Protein AF-A0A4Z0EJ56-F1 (afdb_monomer_lite)

pLDDT: mean 82.91, std 10.96, range [47.56, 95.56]

Secondary structure (DSSP, 8-state):
-HHHHHHHHHHHHHHHHHHHHHHHHHH-TTTTTSHHHHHHHHHHHHHHHHHHHHHHHHH-S-S-HHHHGGGGGGGGHHHHHHHHHHHHHTS-------EE--TTSPPPP--GGGGGGPEEEEEEEESSTT-GGGEEEEEEEE-TTSBHHHHHHHHHHHHHHH-TTSPPP-SPBTTB--EEEEEEE--SSS-PEEE--TTSBTTTTT--TT-EEEEEEE---

Sequence (221 aa):
MPWLYWLAQLLLLLGGGVFLWHLRQVLGEAEQLSPFAYALTGLILSLGCFLFSVVFDYCSELNYGLWAATCLLPFYVPLLFAQAYARLLAIPDEVRQEWYYSPQRPSLSLDHSNAFRLLIVGVELERQPGAPHSRLKAKARIAPDMLFGDWFQSFLNDYNHNFPEAPIYTGPLNGQPCAWRFYVARRGWLRRRRPIDTALTVARNQLSERSTIVATRQPFS

Radius of gyration: 28.56 Å; chains: 1; bounding box: 59×38×81 Å

Foldseek 3Di:
DVVVLVVLLVVLLVVLVVVLVVLCVPVNPVPCLPVVVVVVVVVVLVVQLVVQLVVCVVVDVDNPSNVSSCSNVSSCVVSVVVVVVVVVVPPPPPPQPFAFQDPPQDQDDPPPVQPPAWAWEWEWEALDAPDPVRIDIDIDTFGQQDQQSNVVNNVLVVQCVVCVVRHRDRDADPPHTKTKWKWWQDPDPPRDTHTADRRDGNVVSVDHNYTYMYIHTDDDD

Structure (mmCIF, N/CA/C/O backbone):
data_AF-A0A4Z0EJ56-F1
#
_entry.id   AF-A0A4Z0EJ56-F1
#
loop_
_atom_site.group_PDB
_atom_site.id
_atom_site.type_symbol
_atom_site.label_atom_id
_atom_site.label_alt_id
_atom_site.label_comp_id
_atom_site.label_asym_id
_atom_site.label_entity_id
_atom_site.label_seq_id
_atom_site.pdbx_PDB_ins_code
_atom_site.Cartn_x
_atom_site.Cartn_y
_atom_site.Cartn_z
_atom_site.occupancy
_atom_site.B_iso_or_equiv
_atom_site.auth_seq_id
_atom_site.auth_comp_id
_atom_site.auth_asym_id
_atom_site.auth_atom_id
_atom_site.pdbx_PDB_model_num
ATOM 1 N N . MET A 1 1 ? 6.381 5.224 -42.130 1.00 62.75 1 MET A N 1
ATOM 2 C CA . MET A 1 1 ? 5.192 4.374 -41.877 1.00 62.75 1 MET A CA 1
ATOM 3 C C . MET A 1 1 ? 5.119 4.041 -40.389 1.00 62.75 1 MET A C 1
ATOM 5 O O . MET A 1 1 ? 6.107 3.530 -39.874 1.00 62.75 1 MET A O 1
ATOM 9 N N . PRO A 1 2 ? 4.004 4.323 -39.692 1.00 76.25 2 PRO A N 1
ATOM 10 C CA . PRO A 1 2 ? 3.902 4.202 -38.228 1.00 76.25 2 PRO A CA 1
ATOM 11 C C . PRO A 1 2 ? 4.094 2.768 -37.697 1.00 76.25 2 PRO A C 1
ATOM 13 O O . PRO A 1 2 ? 4.507 2.588 -36.558 1.00 76.25 2 PRO A O 1
ATOM 16 N N . TRP A 1 3 ? 3.874 1.743 -38.525 1.00 86.38 3 TRP A N 1
ATOM 17 C CA . TRP A 1 3 ? 4.072 0.331 -38.167 1.00 86.38 3 TRP A CA 1
ATOM 18 C C . TRP A 1 3 ? 5.507 -0.024 -37.764 1.00 86.38 3 TRP A C 1
ATOM 20 O O . TRP A 1 3 ? 5.705 -0.830 -36.860 1.00 86.38 3 TRP A O 1
ATOM 30 N N . LEU A 1 4 ? 6.506 0.602 -38.395 1.00 86.06 4 LEU A N 1
ATOM 31 C CA . LEU A 1 4 ? 7.917 0.331 -38.103 1.00 86.06 4 LEU A CA 1
ATOM 32 C C . LEU A 1 4 ? 8.294 0.784 -36.686 1.00 86.06 4 LEU A C 1
ATOM 34 O O . LEU A 1 4 ? 9.075 0.129 -36.006 1.00 86.06 4 LEU A O 1
ATOM 38 N N . TYR A 1 5 ? 7.691 1.886 -36.234 1.00 87.50 5 TYR A N 1
ATOM 39 C CA . TYR A 1 5 ? 7.887 2.426 -34.893 1.00 87.50 5 TYR A CA 1
ATOM 40 C C . TYR A 1 5 ? 7.302 1.490 -33.827 1.00 87.50 5 TYR A C 1
ATOM 42 O O . TYR A 1 5 ? 7.988 1.154 -32.865 1.00 87.50 5 TYR A O 1
ATOM 50 N N . TRP A 1 6 ? 6.076 0.995 -34.031 1.00 90.06 6 TRP A N 1
ATOM 51 C CA . TRP A 1 6 ? 5.455 0.014 -33.131 1.00 90.06 6 TRP A CA 1
ATOM 52 C C . TRP A 1 6 ? 6.224 -1.310 -33.081 1.00 90.06 6 TRP A C 1
ATOM 54 O O . TRP A 1 6 ? 6.407 -1.882 -32.008 1.00 90.06 6 TRP A O 1
ATOM 64 N N . LEU A 1 7 ? 6.721 -1.781 -34.228 1.00 92.81 7 LEU A N 1
ATOM 65 C CA . LEU A 1 7 ? 7.556 -2.977 -34.291 1.00 92.81 7 LEU A CA 1
ATOM 66 C C . LEU A 1 7 ? 8.882 -2.778 -33.540 1.00 92.81 7 LEU A C 1
ATOM 68 O O . LEU A 1 7 ? 9.267 -3.639 -32.752 1.00 92.81 7 LEU A O 1
ATOM 72 N N . ALA A 1 8 ? 9.543 -1.629 -33.719 1.00 90.69 8 ALA A N 1
ATOM 73 C CA . ALA A 1 8 ? 10.754 -1.285 -32.977 1.00 90.69 8 ALA A CA 1
ATOM 74 C C . ALA A 1 8 ? 10.499 -1.258 -31.463 1.00 90.69 8 ALA A C 1
ATOM 76 O O . ALA A 1 8 ? 11.260 -1.856 -30.708 1.00 90.69 8 ALA A O 1
ATOM 77 N N . GLN A 1 9 ? 9.396 -0.648 -31.019 1.00 93.75 9 GLN A N 1
ATOM 78 C CA . GLN A 1 9 ? 8.999 -0.634 -29.610 1.00 93.75 9 GLN A CA 1
ATOM 79 C C . GLN A 1 9 ? 8.810 -2.042 -29.030 1.00 93.75 9 GLN A C 1
ATOM 81 O O . GLN A 1 9 ? 9.270 -2.313 -27.922 1.00 93.75 9 GLN A O 1
ATOM 86 N N . LEU A 1 10 ? 8.167 -2.950 -29.772 1.00 94.56 10 LEU A N 1
ATOM 87 C CA . LEU A 1 10 ? 7.964 -4.332 -29.333 1.00 94.56 10 LEU A CA 1
ATOM 88 C C . LEU A 1 10 ? 9.293 -5.093 -29.238 1.00 94.56 10 LEU A C 1
ATOM 90 O O . LEU A 1 10 ? 9.548 -5.766 -28.239 1.00 94.56 10 LEU A O 1
ATOM 94 N N . LEU A 1 11 ? 10.169 -4.950 -30.236 1.00 94.81 11 LEU A N 1
ATOM 95 C CA . LEU A 1 11 ? 11.503 -5.559 -30.214 1.00 94.81 11 LEU A CA 1
ATOM 96 C C . LEU A 1 11 ? 12.352 -5.031 -29.054 1.00 94.81 11 LEU A C 1
ATOM 98 O O . LEU A 1 11 ? 13.030 -5.807 -28.385 1.00 94.81 11 LEU A O 1
ATOM 102 N N . LEU A 1 12 ? 12.286 -3.729 -28.778 1.00 94.81 12 LEU A N 1
ATOM 103 C CA . LEU A 1 12 ? 13.017 -3.094 -27.683 1.00 94.81 12 LEU A CA 1
ATOM 104 C C . LEU A 1 12 ? 12.465 -3.490 -26.311 1.00 94.81 12 LEU A C 1
ATOM 106 O O . LEU A 1 12 ? 13.248 -3.657 -25.381 1.00 94.81 12 LEU A O 1
ATOM 110 N N . LEU A 1 13 ? 11.157 -3.728 -26.187 1.00 95.44 13 LEU A N 1
ATOM 111 C CA . LEU A 1 13 ? 10.561 -4.305 -24.979 1.00 95.44 13 LEU A CA 1
ATOM 112 C C . LEU A 1 13 ? 11.112 -5.713 -24.700 1.00 95.44 13 LEU A C 1
ATOM 114 O O . LEU A 1 13 ? 11.526 -6.002 -23.577 1.00 95.44 13 LEU A O 1
ATOM 118 N N . LEU A 1 14 ? 11.160 -6.576 -25.723 1.00 95.56 14 LEU A N 1
ATOM 119 C CA . LEU A 1 14 ? 11.763 -7.910 -25.610 1.00 95.56 14 LEU A CA 1
ATOM 120 C C . LEU A 1 14 ? 13.260 -7.815 -25.285 1.00 95.56 14 LEU A C 1
ATOM 122 O O . LEU A 1 14 ? 13.744 -8.516 -24.396 1.00 95.56 14 LEU A O 1
ATOM 126 N N . GLY A 1 15 ? 13.972 -6.900 -25.946 1.00 94.62 15 GLY A N 1
ATOM 127 C CA . GLY A 1 15 ? 15.377 -6.603 -25.678 1.00 94.62 15 GLY A CA 1
ATOM 128 C C . GLY A 1 15 ? 15.623 -6.160 -24.235 1.00 94.62 15 GLY A C 1
ATOM 129 O O . GLY A 1 15 ? 16.575 -6.623 -23.616 1.00 94.62 15 GLY A O 1
ATOM 130 N N . GLY A 1 16 ? 14.732 -5.347 -23.661 1.00 94.19 16 GLY A N 1
ATOM 131 C CA . GLY A 1 16 ? 14.778 -4.958 -22.250 1.00 94.19 16 GLY A CA 1
ATOM 132 C C . GLY A 1 16 ? 14.614 -6.149 -21.302 1.00 94.19 16 GLY A C 1
ATOM 133 O O . GLY A 1 16 ? 15.273 -6.216 -20.265 1.00 94.19 16 GLY A O 1
ATOM 134 N N . GLY A 1 17 ? 13.783 -7.130 -21.672 1.00 93.75 17 GLY A N 1
ATOM 135 C CA . GLY A 1 17 ? 13.624 -8.378 -20.921 1.00 93.75 17 GLY A CA 1
ATOM 136 C C . GLY A 1 17 ? 14.889 -9.239 -20.946 1.00 93.75 17 GLY A C 1
ATOM 137 O O . GLY A 1 17 ? 15.330 -9.722 -19.905 1.00 93.75 17 GLY A O 1
ATOM 138 N N . VAL A 1 18 ? 15.516 -9.373 -22.119 1.00 94.81 18 VAL A N 1
ATOM 139 C CA . VAL A 1 18 ? 16.803 -10.075 -22.276 1.00 94.81 18 VAL A CA 1
ATOM 140 C C . VAL A 1 18 ? 17.923 -9.352 -21.523 1.00 94.81 18 VAL A C 1
ATOM 142 O O . VAL A 1 18 ? 18.731 -9.993 -20.854 1.00 94.81 18 VAL A O 1
ATOM 145 N N . PHE A 1 19 ? 17.950 -8.019 -21.574 1.00 93.31 19 PHE A N 1
ATOM 146 C CA . PHE A 1 19 ? 18.901 -7.206 -20.820 1.00 93.31 19 PHE A CA 1
ATOM 147 C C . PHE A 1 19 ? 18.754 -7.419 -19.312 1.00 93.31 19 PHE A C 1
ATOM 149 O O . PHE A 1 19 ? 19.753 -7.666 -18.644 1.00 93.31 19 PHE A O 1
ATOM 156 N N . LEU A 1 20 ? 17.527 -7.402 -18.779 1.00 92.19 20 LEU A N 1
ATOM 157 C CA . LEU A 1 20 ? 17.268 -7.698 -17.367 1.00 92.19 20 LEU A CA 1
ATOM 158 C C . LEU A 1 20 ? 17.745 -9.107 -16.988 1.00 92.19 20 LEU A C 1
ATOM 160 O O . LEU A 1 20 ? 18.356 -9.291 -15.939 1.00 92.19 20 LEU A O 1
ATOM 164 N N . TRP A 1 21 ? 17.505 -10.099 -17.848 1.00 92.31 21 TRP A N 1
ATOM 165 C CA . TRP A 1 21 ? 17.987 -11.463 -17.634 1.00 92.31 21 TRP A CA 1
ATOM 166 C C . TRP A 1 21 ? 19.521 -11.542 -17.596 1.00 92.31 21 TRP A C 1
ATOM 168 O O . TRP A 1 21 ? 20.077 -12.200 -16.719 1.00 92.31 21 TRP A O 1
ATOM 178 N N . HIS A 1 22 ? 20.220 -10.820 -18.474 1.00 91.56 22 HIS A N 1
ATOM 179 C CA . HIS A 1 22 ? 21.680 -10.713 -18.416 1.00 91.56 22 HIS A CA 1
ATOM 180 C C . HIS A 1 22 ? 22.166 -9.969 -17.171 1.00 91.56 22 HIS A C 1
ATOM 182 O O . HIS A 1 22 ? 23.115 -10.407 -16.524 1.00 91.56 22 HIS A O 1
ATOM 188 N N . LEU A 1 23 ? 21.505 -8.871 -16.806 1.00 90.25 23 LEU A N 1
ATOM 189 C CA . LEU A 1 23 ? 21.818 -8.093 -15.611 1.00 90.25 23 LEU A CA 1
ATOM 190 C C . LEU A 1 23 ? 21.723 -8.969 -14.356 1.00 90.25 23 LEU A C 1
ATOM 192 O O . LEU A 1 23 ? 22.628 -8.953 -13.523 1.00 90.25 23 LEU A O 1
ATOM 196 N N . ARG A 1 24 ? 20.682 -9.808 -14.281 1.00 87.38 24 ARG A N 1
ATOM 197 C CA . ARG A 1 24 ? 20.491 -10.821 -13.237 1.00 87.38 24 ARG A CA 1
ATOM 198 C C . ARG A 1 24 ? 21.645 -11.815 -13.165 1.00 87.38 24 ARG A C 1
ATOM 200 O O . ARG A 1 24 ? 22.057 -12.180 -12.071 1.00 87.38 24 ARG A O 1
ATOM 207 N N . GLN A 1 25 ? 22.154 -12.272 -14.307 1.00 89.75 25 GLN A N 1
ATOM 208 C CA . GLN A 1 25 ? 23.267 -13.225 -14.347 1.00 89.75 25 GLN A CA 1
ATOM 209 C C . GLN A 1 25 ? 24.601 -12.604 -13.929 1.00 89.75 25 GLN A C 1
ATOM 211 O O . GLN A 1 25 ? 25.399 -13.276 -13.285 1.00 89.75 25 GLN A O 1
ATOM 216 N N . VAL A 1 26 ? 24.845 -11.343 -14.296 1.00 90.06 26 VAL A N 1
ATOM 217 C CA . VAL A 1 26 ? 26.129 -10.668 -14.052 1.00 90.06 26 VAL A CA 1
ATOM 218 C C . VAL A 1 26 ? 26.207 -10.074 -12.645 1.00 90.06 26 VAL A C 1
ATOM 220 O O . VAL A 1 26 ? 27.209 -10.266 -11.964 1.00 90.06 26 VAL A O 1
ATOM 223 N N . LEU A 1 27 ? 25.171 -9.351 -12.205 1.00 86.62 27 LEU A N 1
ATOM 224 C CA . LEU A 1 27 ? 25.146 -8.695 -10.891 1.00 86.62 27 LEU A CA 1
ATOM 225 C C . LEU A 1 27 ? 24.540 -9.570 -9.787 1.00 86.62 27 LEU A C 1
ATOM 227 O O . LEU A 1 27 ? 24.794 -9.336 -8.608 1.00 86.62 27 LEU A O 1
ATOM 231 N N . GLY A 1 28 ? 23.748 -10.579 -10.146 1.00 84.44 28 GLY A N 1
ATOM 232 C CA . GLY A 1 28 ? 22.987 -11.372 -9.187 1.00 84.44 28 GLY A CA 1
ATOM 233 C C . GLY A 1 28 ? 21.673 -10.709 -8.759 1.00 84.44 28 GLY A C 1
ATOM 234 O O . GLY A 1 28 ? 21.433 -9.516 -8.947 1.00 84.44 28 GLY A O 1
ATOM 235 N N . GLU A 1 29 ? 20.801 -11.514 -8.147 1.00 78.81 29 GLU A N 1
ATOM 236 C CA . GLU A 1 29 ? 19.425 -11.133 -7.782 1.00 78.81 29 GLU A CA 1
ATOM 237 C C . GLU A 1 29 ? 19.335 -9.911 -6.853 1.00 78.81 29 GLU A C 1
ATOM 239 O O . GLU A 1 29 ? 18.375 -9.146 -6.940 1.00 78.81 29 GLU A O 1
ATOM 244 N N . ALA A 1 30 ? 20.319 -9.740 -5.964 1.00 75.38 30 ALA A N 1
ATOM 245 C CA . ALA A 1 30 ? 20.329 -8.686 -4.950 1.00 75.38 30 ALA A CA 1
ATOM 246 C C . ALA A 1 30 ? 20.723 -7.312 -5.518 1.00 75.38 30 ALA A C 1
ATOM 248 O O . ALA A 1 30 ? 20.183 -6.292 -5.096 1.00 75.38 30 ALA A O 1
ATOM 249 N N . GLU A 1 31 ? 21.634 -7.283 -6.491 1.00 82.25 31 GLU A N 1
ATOM 250 C CA . GLU A 1 31 ? 22.189 -6.046 -7.056 1.00 82.25 31 GLU A CA 1
ATOM 251 C C . GLU A 1 31 ? 21.486 -5.601 -8.347 1.00 82.25 31 GLU A C 1
ATOM 253 O O . GLU A 1 31 ? 21.557 -4.434 -8.719 1.00 82.25 31 GLU A O 1
ATOM 258 N N . GLN A 1 32 ? 20.731 -6.475 -9.023 1.00 80.00 32 GLN A N 1
ATOM 259 C CA . GLN A 1 32 ? 20.043 -6.124 -10.279 1.00 80.00 32 GLN A CA 1
ATOM 260 C C . GLN A 1 32 ? 18.993 -4.999 -10.136 1.00 80.00 32 GLN A C 1
ATOM 262 O O . GLN A 1 32 ? 18.624 -4.365 -11.121 1.00 80.00 32 GLN A O 1
ATOM 267 N N . LEU A 1 33 ? 18.490 -4.768 -8.918 1.00 82.62 33 LEU A N 1
ATOM 268 C CA . LEU A 1 33 ? 17.515 -3.721 -8.583 1.00 82.62 33 LEU A CA 1
ATOM 269 C C . LEU A 1 33 ? 18.146 -2.578 -7.768 1.00 82.62 33 LEU A C 1
ATOM 271 O O . LEU A 1 33 ? 17.432 -1.771 -7.164 1.00 82.62 33 LEU A O 1
ATOM 275 N N . SER A 1 34 ? 19.479 -2.513 -7.702 1.00 86.94 34 SER A N 1
ATOM 276 C CA . SER A 1 34 ? 20.186 -1.472 -6.962 1.00 86.94 34 SER A CA 1
ATOM 277 C C . SER A 1 34 ? 20.211 -0.146 -7.740 1.00 86.94 34 SER A C 1
ATOM 279 O O . SER A 1 34 ? 20.033 -0.120 -8.962 1.00 86.94 34 SER A O 1
ATOM 281 N N . PRO A 1 35 ? 20.445 1.000 -7.070 1.00 87.62 35 PRO A N 1
ATOM 282 C CA . PRO A 1 35 ? 20.580 2.296 -7.742 1.00 87.62 35 PRO A CA 1
ATOM 283 C C . PRO A 1 35 ? 21.635 2.299 -8.859 1.00 87.62 35 PRO A C 1
ATOM 285 O O . PRO A 1 35 ? 21.498 3.035 -9.837 1.00 87.62 35 PRO A O 1
ATOM 288 N N . PHE A 1 36 ? 22.661 1.451 -8.740 1.00 88.31 36 PHE A N 1
ATOM 289 C CA . PHE A 1 36 ? 23.697 1.287 -9.752 1.00 88.31 36 PHE A CA 1
ATOM 290 C C . PHE A 1 36 ? 23.143 0.702 -11.059 1.00 88.31 36 PHE A C 1
ATOM 292 O O . PHE A 1 36 ? 23.397 1.256 -12.129 1.00 88.31 36 PHE A O 1
ATOM 299 N N . ALA A 1 37 ? 22.324 -0.352 -10.983 1.00 88.19 37 ALA A N 1
ATOM 300 C CA . ALA A 1 37 ? 21.657 -0.941 -12.145 1.00 88.19 37 ALA A CA 1
ATOM 301 C C . ALA A 1 37 ? 20.802 0.087 -12.909 1.00 88.19 37 ALA A C 1
ATOM 303 O O . ALA A 1 37 ? 20.807 0.128 -14.143 1.00 88.19 37 ALA A O 1
ATOM 304 N N . TYR A 1 38 ? 20.119 0.976 -12.183 1.00 88.94 38 TYR A N 1
ATOM 305 C CA . TYR A 1 38 ? 19.356 2.072 -12.780 1.00 88.94 38 TYR A CA 1
ATOM 306 C C . TYR A 1 38 ? 20.230 3.108 -13.472 1.00 88.94 38 TYR A C 1
ATOM 308 O O . TYR A 1 38 ? 19.907 3.517 -14.588 1.00 88.94 38 TYR A O 1
ATOM 316 N N . ALA A 1 39 ? 21.327 3.520 -12.834 1.00 91.38 39 ALA A N 1
ATOM 317 C CA . ALA A 1 39 ? 22.272 4.464 -13.419 1.00 91.38 39 ALA A CA 1
ATOM 318 C C . ALA A 1 39 ? 22.895 3.900 -14.704 1.00 91.38 39 ALA A C 1
ATOM 320 O O . ALA A 1 39 ? 22.933 4.589 -15.723 1.00 91.38 39 ALA A O 1
ATOM 321 N N . LEU A 1 40 ? 23.297 2.625 -14.686 1.00 90.75 40 LEU A N 1
ATOM 322 C CA . LEU A 1 40 ? 23.839 1.929 -15.851 1.00 90.75 40 LEU A CA 1
ATOM 323 C C . LEU A 1 40 ? 22.816 1.857 -16.992 1.00 90.75 40 LEU A C 1
ATOM 325 O O . LEU A 1 40 ? 23.120 2.228 -18.123 1.00 90.75 40 LEU A O 1
ATOM 329 N N . THR A 1 41 ? 21.584 1.438 -16.693 1.00 90.44 41 THR A N 1
ATOM 330 C CA . THR A 1 41 ? 20.515 1.343 -17.700 1.00 90.44 41 THR A CA 1
ATOM 331 C C . THR A 1 41 ? 20.165 2.721 -18.274 1.00 90.44 41 THR A C 1
ATOM 333 O O . THR A 1 41 ? 19.983 2.862 -19.482 1.00 90.44 41 THR A O 1
ATOM 336 N N . GLY A 1 42 ? 20.120 3.757 -17.430 1.00 91.75 42 GLY A N 1
ATOM 337 C CA . GLY A 1 42 ? 19.893 5.141 -17.849 1.00 91.75 42 GLY A CA 1
ATOM 338 C C . GLY A 1 42 ? 21.005 5.684 -18.750 1.00 91.75 42 GLY A C 1
ATOM 339 O O . GLY A 1 42 ? 20.716 6.366 -19.734 1.00 91.75 42 GLY A O 1
ATOM 340 N N . LEU A 1 43 ? 22.263 5.334 -18.471 1.00 93.88 43 LEU A N 1
ATOM 341 C CA . LEU A 1 43 ? 23.407 5.688 -19.313 1.00 93.88 43 LEU A CA 1
ATOM 342 C C . LEU A 1 43 ? 23.334 4.996 -20.680 1.00 93.88 43 LEU A C 1
ATOM 344 O O . LEU A 1 43 ? 23.492 5.661 -21.702 1.00 93.88 43 LEU A O 1
ATOM 348 N N . ILE A 1 44 ? 23.025 3.695 -20.709 1.00 91.56 44 ILE A N 1
ATOM 349 C CA . ILE A 1 44 ? 22.854 2.926 -21.954 1.00 91.56 44 ILE A CA 1
ATOM 350 C C . ILE A 1 44 ? 21.725 3.521 -22.803 1.00 91.56 44 ILE A C 1
ATOM 352 O O . ILE A 1 44 ? 21.901 3.722 -24.002 1.00 91.56 44 ILE A O 1
ATOM 356 N N . LEU A 1 45 ? 20.587 3.857 -22.189 1.00 93.06 45 LEU A N 1
ATOM 357 C CA . LEU A 1 45 ? 19.463 4.490 -22.884 1.00 93.06 45 LEU A CA 1
ATOM 358 C C . LEU A 1 45 ? 19.797 5.888 -23.402 1.00 93.06 45 LEU A C 1
ATOM 360 O O . LEU A 1 45 ? 19.398 6.228 -24.512 1.00 93.06 45 LEU A O 1
ATOM 364 N N . SER A 1 46 ? 20.535 6.688 -22.634 1.00 92.81 46 SER A N 1
ATOM 365 C CA . SER A 1 46 ? 20.943 8.033 -23.059 1.00 92.81 46 SER A CA 1
ATOM 366 C C . SER A 1 46 ? 21.885 7.966 -24.260 1.00 92.81 46 SER A C 1
ATOM 368 O O . SER A 1 46 ? 21.683 8.672 -25.248 1.00 92.81 46 SER A O 1
ATOM 370 N N . LEU A 1 47 ? 22.866 7.058 -24.213 1.00 94.50 47 LEU A N 1
ATOM 371 C CA . LEU A 1 47 ? 23.774 6.803 -25.327 1.00 94.50 47 LEU A CA 1
ATOM 372 C C . LEU A 1 47 ? 23.018 6.258 -26.547 1.00 94.50 47 LEU A C 1
ATOM 374 O O . LEU A 1 47 ? 23.227 6.731 -27.661 1.00 94.50 47 LEU A O 1
ATOM 378 N N . GLY A 1 48 ? 22.105 5.310 -26.335 1.00 92.56 48 GLY A N 1
ATOM 379 C CA . GLY A 1 48 ? 21.257 4.748 -27.384 1.00 92.56 48 GLY A CA 1
ATOM 380 C C . GLY A 1 48 ? 20.369 5.801 -28.044 1.00 92.56 48 GLY A C 1
ATOM 381 O O . GLY A 1 48 ? 20.287 5.840 -29.265 1.00 92.56 48 GLY A O 1
ATOM 382 N N . CYS A 1 49 ? 19.766 6.697 -27.262 1.00 93.38 49 CYS A N 1
ATOM 383 C CA . CYS A 1 49 ? 18.954 7.808 -27.758 1.00 93.38 49 CYS A CA 1
ATOM 384 C C . CYS A 1 49 ? 19.777 8.768 -28.622 1.00 93.38 49 CYS A C 1
ATOM 386 O O . CYS A 1 49 ? 19.354 9.125 -29.723 1.00 93.38 49 CYS A O 1
ATOM 388 N N . PHE A 1 50 ? 20.976 9.134 -28.161 1.00 93.06 50 PHE A N 1
ATOM 389 C CA . PHE A 1 50 ? 21.891 9.985 -28.916 1.00 93.06 50 PHE A CA 1
ATOM 390 C C . PHE A 1 50 ? 22.303 9.338 -30.246 1.00 93.06 50 PHE A C 1
ATOM 392 O O . PHE A 1 50 ? 22.113 9.937 -31.304 1.00 93.06 50 PHE A O 1
ATOM 399 N N . LEU A 1 51 ? 22.799 8.096 -30.208 1.00 92.38 51 LEU A N 1
ATOM 400 C CA . LEU A 1 51 ? 23.234 7.372 -31.406 1.00 92.38 51 LEU A CA 1
ATOM 401 C C . LEU A 1 51 ? 22.081 7.139 -32.383 1.00 92.38 51 LEU A C 1
ATOM 403 O O . LEU A 1 51 ? 22.241 7.363 -33.580 1.00 92.38 51 LEU A O 1
ATOM 407 N N . PHE A 1 52 ? 20.912 6.737 -31.879 1.00 91.06 52 PHE A N 1
ATOM 408 C CA . PHE A 1 52 ? 19.721 6.549 -32.699 1.00 91.06 52 PHE A CA 1
ATOM 409 C C . PHE A 1 52 ? 19.318 7.851 -33.390 1.00 91.06 52 PHE A C 1
ATOM 411 O O . PHE A 1 52 ? 19.039 7.829 -34.582 1.00 91.06 52 PHE A O 1
ATOM 418 N N . SER A 1 53 ? 19.323 8.978 -32.671 1.00 90.44 53 SER A N 1
ATOM 419 C CA . SER A 1 53 ? 18.943 10.277 -33.237 1.00 90.44 53 SER A CA 1
ATOM 420 C C . SER A 1 53 ? 19.890 10.698 -34.361 1.00 90.44 53 SER A C 1
ATOM 422 O O . SER A 1 53 ? 19.424 11.054 -35.436 1.00 90.44 53 SER A O 1
ATOM 424 N N . VAL A 1 54 ? 21.208 10.566 -34.157 1.00 89.88 54 VAL A N 1
ATOM 425 C CA . VAL A 1 54 ? 22.220 10.894 -35.178 1.00 89.88 54 VAL A CA 1
ATOM 426 C C . VAL A 1 54 ? 22.076 10.009 -36.417 1.00 89.88 54 VAL A C 1
ATOM 428 O O . VAL A 1 54 ? 22.085 10.511 -37.537 1.00 89.88 54 VAL A O 1
ATOM 431 N N . VAL A 1 55 ? 21.925 8.694 -36.233 1.00 89.31 55 VAL A N 1
ATOM 432 C CA . VAL A 1 55 ? 21.746 7.755 -37.352 1.00 89.31 55 VAL A CA 1
ATOM 433 C C . VAL A 1 55 ? 20.428 8.020 -38.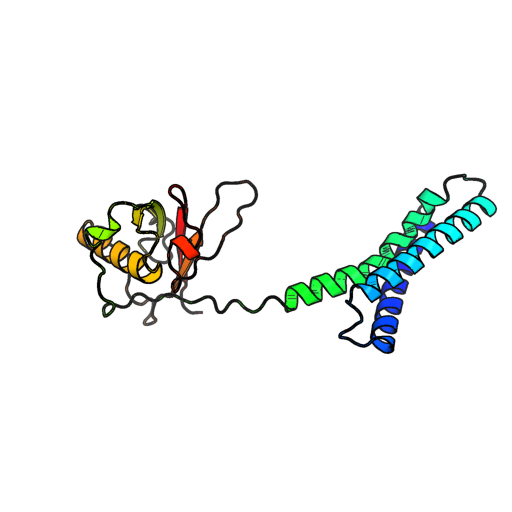077 1.00 89.31 55 VAL A C 1
ATOM 435 O O . VAL A 1 55 ? 20.388 7.987 -39.304 1.00 89.31 55 VAL A O 1
ATOM 438 N N . PHE A 1 56 ? 19.354 8.310 -37.342 1.00 87.69 56 PHE A N 1
ATOM 439 C CA . PHE A 1 56 ? 18.047 8.598 -37.922 1.00 87.69 56 PHE A CA 1
ATOM 440 C C . PHE A 1 56 ? 18.074 9.866 -38.772 1.00 87.69 56 PHE A C 1
ATOM 442 O O . PHE A 1 56 ? 17.618 9.812 -39.911 1.00 87.69 56 PHE A O 1
ATOM 449 N N . ASP A 1 57 ? 18.634 10.960 -38.250 1.00 88.25 57 ASP A N 1
ATOM 450 C CA . ASP A 1 57 ? 18.744 12.236 -38.966 1.00 88.25 57 ASP A CA 1
ATOM 451 C C . ASP A 1 57 ? 19.713 12.137 -40.161 1.00 88.25 57 ASP A C 1
ATOM 453 O O . ASP A 1 57 ? 19.540 12.832 -41.156 1.00 88.25 57 ASP A O 1
ATOM 457 N N . TYR A 1 58 ? 20.712 11.245 -40.111 1.00 88.19 58 TYR A N 1
ATOM 458 C CA . TYR A 1 58 ? 21.595 10.980 -41.254 1.00 88.19 58 TYR A CA 1
ATOM 459 C C . TYR A 1 58 ? 20.915 10.149 -42.354 1.00 88.19 58 TYR A C 1
ATOM 461 O O . TYR A 1 58 ? 21.125 10.390 -43.541 1.00 88.19 58 TYR A O 1
ATOM 469 N N . CYS A 1 59 ? 20.116 9.147 -41.976 1.00 84.81 59 CYS A N 1
ATOM 470 C CA . CYS A 1 59 ? 19.470 8.230 -42.919 1.00 84.81 59 CYS A CA 1
ATOM 471 C C . CYS A 1 59 ? 18.099 8.707 -43.415 1.00 84.81 59 CYS A C 1
ATOM 473 O O . CYS A 1 59 ? 17.584 8.154 -44.387 1.00 84.81 59 CYS A O 1
ATOM 475 N N . SER A 1 60 ? 17.487 9.680 -42.743 1.00 81.19 60 SER A N 1
ATOM 476 C CA . SER A 1 60 ? 16.130 10.142 -43.031 1.00 81.19 60 SER A CA 1
ATOM 477 C C . SER A 1 60 ? 16.143 11.622 -43.384 1.00 81.19 60 SER A C 1
ATOM 479 O O . SER A 1 60 ? 16.751 12.423 -42.692 1.00 81.19 60 SER A O 1
ATOM 481 N N . GLU A 1 61 ? 15.355 12.023 -44.379 1.00 79.88 61 GLU A N 1
ATOM 482 C CA . GLU A 1 61 ? 15.119 13.445 -44.707 1.00 79.88 61 GLU A CA 1
ATOM 483 C C . GLU A 1 61 ? 14.283 14.181 -43.635 1.00 79.88 61 GLU A C 1
ATOM 485 O O . GLU A 1 61 ? 13.937 15.356 -43.763 1.00 79.88 61 GLU A O 1
ATOM 490 N N . LEU A 1 62 ? 13.909 13.466 -42.574 1.00 76.62 62 LEU A N 1
ATOM 491 C CA . LEU A 1 62 ? 12.999 13.894 -41.532 1.00 76.62 62 LEU A CA 1
ATOM 492 C C . LEU A 1 62 ? 13.807 14.287 -40.292 1.00 76.62 62 LEU A C 1
ATOM 494 O O . LEU A 1 62 ? 14.256 13.423 -39.547 1.00 76.62 62 LEU A O 1
ATOM 498 N N . ASN A 1 63 ? 13.930 15.592 -40.046 1.00 77.12 63 ASN A N 1
ATOM 499 C CA . ASN A 1 63 ? 14.691 16.172 -38.929 1.00 77.12 63 ASN A CA 1
ATOM 500 C C . ASN A 1 63 ? 13.967 16.046 -37.567 1.00 77.12 63 ASN A C 1
ATOM 502 O O . ASN A 1 63 ? 13.774 17.038 -36.861 1.00 77.12 63 ASN A O 1
ATOM 506 N N . TYR A 1 64 ? 13.487 14.848 -37.215 1.00 85.75 64 TYR A N 1
ATOM 507 C CA . TYR A 1 64 ? 12.840 14.569 -35.926 1.00 85.75 64 TYR A CA 1
ATOM 508 C C . TYR A 1 64 ? 13.465 13.390 -35.162 1.00 85.75 64 TYR A C 1
ATOM 510 O O . TYR A 1 64 ? 12.793 12.794 -34.320 1.00 85.75 64 TYR A O 1
ATOM 518 N N . GLY A 1 65 ? 14.747 13.071 -35.374 1.00 85.50 65 GLY A N 1
ATOM 519 C CA . GLY A 1 65 ? 15.446 11.938 -34.750 1.00 85.50 65 GLY A CA 1
ATOM 520 C C . GLY A 1 65 ? 15.227 11.784 -33.244 1.00 85.50 65 GLY A C 1
ATOM 521 O O . GLY A 1 65 ? 14.934 10.680 -32.784 1.00 85.50 65 GLY A O 1
ATOM 522 N N . LEU A 1 66 ? 15.221 12.887 -32.486 1.00 86.19 66 LEU A N 1
ATOM 523 C CA . LEU A 1 66 ? 14.918 12.872 -31.046 1.00 86.19 66 LEU A CA 1
ATOM 524 C C . LEU A 1 66 ? 13.504 12.359 -30.722 1.00 86.19 66 LEU A C 1
ATOM 526 O O . LEU A 1 66 ? 13.314 11.602 -29.772 1.00 86.19 66 LEU A O 1
ATOM 530 N N . TRP A 1 67 ? 12.500 12.738 -31.515 1.00 87.56 67 TRP A N 1
ATOM 531 C CA . TRP A 1 67 ? 11.136 12.225 -31.358 1.00 87.56 67 TRP A CA 1
ATOM 532 C C . TRP A 1 67 ? 11.051 10.757 -31.758 1.00 87.56 67 TRP A C 1
ATOM 534 O O . TRP A 1 67 ? 10.371 9.978 -31.091 1.00 87.56 67 TRP A O 1
ATOM 544 N N . ALA A 1 68 ? 11.766 10.355 -32.807 1.00 88.19 68 ALA A N 1
ATOM 545 C CA . ALA A 1 68 ? 11.827 8.962 -33.226 1.00 88.19 68 ALA A CA 1
ATOM 546 C C . ALA A 1 68 ? 12.504 8.074 -32.161 1.00 88.19 68 ALA A C 1
ATOM 548 O O . ALA A 1 68 ? 12.04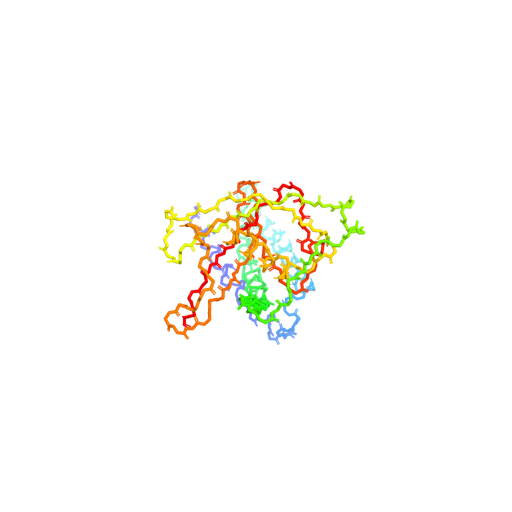0 6.960 -31.922 1.00 88.19 68 ALA A O 1
ATOM 549 N N . ALA A 1 69 ? 13.510 8.594 -31.449 1.00 90.44 69 ALA A N 1
ATOM 550 C CA . ALA A 1 69 ? 14.232 7.894 -30.383 1.00 90.44 69 ALA A CA 1
ATOM 551 C C . ALA A 1 69 ? 13.355 7.512 -29.177 1.00 90.44 69 ALA A C 1
ATOM 553 O O . ALA A 1 69 ? 13.724 6.639 -28.390 1.00 90.44 69 ALA A O 1
ATOM 554 N N . THR A 1 70 ? 12.154 8.086 -29.044 1.00 90.69 70 THR A N 1
ATOM 555 C CA . THR A 1 70 ? 11.174 7.667 -28.024 1.00 90.69 70 THR A CA 1
ATOM 556 C C . THR A 1 70 ? 10.748 6.200 -28.162 1.00 90.69 70 THR A C 1
ATOM 558 O O . THR A 1 70 ? 10.238 5.619 -27.203 1.00 90.69 70 THR A O 1
ATOM 561 N N . CYS A 1 71 ? 11.009 5.558 -29.309 1.00 90.81 71 CYS A N 1
ATOM 562 C CA . CYS A 1 71 ? 10.824 4.117 -29.481 1.00 90.81 71 CYS A CA 1
ATOM 563 C C . CYS A 1 71 ? 11.686 3.271 -28.527 1.00 90.81 71 CYS A C 1
ATOM 565 O O . CYS A 1 71 ? 11.364 2.105 -28.324 1.00 90.81 71 CYS A O 1
ATOM 567 N N . LEU A 1 72 ? 12.733 3.851 -27.922 1.00 92.25 72 LEU A N 1
ATOM 568 C CA . LEU A 1 72 ? 13.614 3.215 -26.937 1.00 92.25 72 LEU A CA 1
ATOM 569 C C . LEU A 1 72 ? 12.991 3.098 -25.541 1.00 92.25 72 LEU A C 1
ATOM 571 O O . LEU A 1 72 ? 13.430 2.262 -24.758 1.00 92.25 72 LEU A O 1
ATOM 575 N N . LEU A 1 73 ? 11.952 3.876 -25.216 1.00 91.06 73 LEU A N 1
ATOM 576 C CA . LEU A 1 73 ? 11.341 3.877 -23.878 1.00 91.06 73 LEU A CA 1
ATOM 577 C C . LEU A 1 73 ? 10.864 2.493 -23.383 1.00 91.06 73 LEU A C 1
ATOM 579 O O . LEU A 1 73 ? 11.103 2.180 -22.213 1.00 91.06 73 LEU A O 1
ATOM 583 N N . PRO A 1 74 ? 10.246 1.626 -24.215 1.00 93.75 74 PRO A N 1
ATOM 584 C CA . PRO A 1 74 ? 9.828 0.286 -23.802 1.00 93.75 74 PRO A CA 1
ATOM 585 C C . PRO A 1 74 ? 10.966 -0.607 -23.300 1.00 93.75 74 PRO A C 1
ATOM 587 O O . PRO A 1 74 ? 10.710 -1.498 -22.497 1.00 93.75 74 PRO A O 1
ATOM 590 N N . PHE A 1 75 ? 12.219 -0.350 -23.692 1.00 94.19 75 PHE A N 1
ATOM 591 C CA . PHE A 1 75 ? 13.380 -1.093 -23.191 1.00 94.19 75 PHE A CA 1
ATOM 592 C C . PHE A 1 75 ? 13.541 -0.982 -21.665 1.00 94.19 75 PHE A C 1
ATOM 594 O O . PHE A 1 75 ? 14.012 -1.912 -21.018 1.00 94.19 75 PHE A O 1
ATOM 601 N N . TYR A 1 76 ? 13.112 0.133 -21.067 1.00 92.38 76 TYR A N 1
ATOM 602 C CA . TYR A 1 76 ? 13.218 0.366 -19.623 1.00 92.38 76 TYR A CA 1
ATOM 603 C C . TYR A 1 76 ? 12.102 -0.307 -18.804 1.00 92.38 76 TYR A C 1
ATOM 605 O O . TYR A 1 76 ? 12.234 -0.510 -17.595 1.00 92.38 76 TYR A O 1
ATOM 613 N N . VAL A 1 77 ? 10.986 -0.656 -19.452 1.00 93.81 77 VAL A N 1
ATOM 614 C CA . VAL A 1 77 ? 9.769 -1.152 -18.791 1.00 93.81 77 VAL A CA 1
ATOM 615 C C . VAL A 1 77 ? 10.002 -2.437 -17.982 1.00 93.81 77 VAL A C 1
ATOM 617 O O . VAL A 1 77 ? 9.528 -2.485 -16.845 1.00 93.81 77 VAL A O 1
ATOM 620 N N . PRO A 1 78 ? 10.738 -3.455 -18.471 1.00 93.38 78 PRO A N 1
ATOM 621 C CA . PRO A 1 78 ? 10.972 -4.687 -17.716 1.00 93.38 78 PRO A CA 1
ATOM 622 C C . PRO A 1 78 ? 11.679 -4.455 -16.375 1.00 93.38 78 PRO A C 1
ATOM 624 O O . PRO A 1 78 ? 11.300 -5.063 -15.375 1.00 93.38 78 PRO A O 1
ATOM 627 N N . LEU A 1 79 ? 12.649 -3.533 -16.326 1.00 90.81 79 LEU A N 1
ATOM 628 C CA . LEU A 1 79 ? 13.371 -3.182 -15.098 1.00 90.81 79 LEU A CA 1
ATOM 629 C C . LEU A 1 79 ? 12.431 -2.537 -14.066 1.00 90.81 79 LEU A C 1
ATOM 631 O O . LEU A 1 79 ? 12.388 -2.952 -12.907 1.00 90.81 79 LEU A O 1
ATOM 635 N N . LEU A 1 80 ? 11.622 -1.565 -14.503 1.00 91.31 80 LEU A N 1
ATOM 636 C CA . LEU A 1 80 ? 10.619 -0.923 -13.648 1.00 91.31 80 LEU A CA 1
ATOM 637 C C . LEU A 1 80 ? 9.575 -1.918 -13.140 1.00 91.31 80 LEU A C 1
ATOM 639 O O . LEU A 1 80 ? 9.195 -1.875 -11.967 1.00 91.31 80 LEU A O 1
ATOM 643 N N . PHE A 1 81 ? 9.121 -2.820 -14.011 1.00 92.31 81 PHE A N 1
ATOM 644 C CA . PHE A 1 81 ? 8.156 -3.852 -13.656 1.00 92.31 81 PHE A CA 1
ATOM 645 C C . PHE A 1 81 ? 8.724 -4.805 -12.600 1.00 92.31 81 PHE A C 1
ATOM 647 O O . PHE A 1 81 ? 8.066 -5.045 -11.588 1.00 92.31 81 PHE A O 1
ATOM 654 N N . ALA A 1 82 ? 9.958 -5.285 -12.778 1.00 90.69 82 ALA A N 1
ATOM 655 C CA . ALA A 1 82 ? 10.622 -6.167 -11.820 1.00 90.69 82 ALA A CA 1
ATOM 656 C C . ALA A 1 82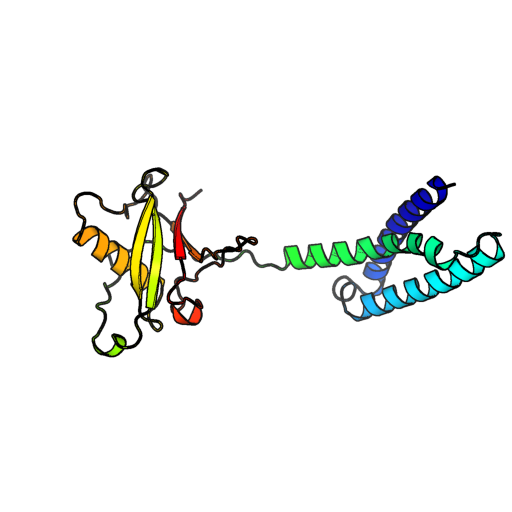 ? 10.757 -5.518 -10.434 1.00 90.69 82 ALA A C 1
ATOM 658 O O . ALA A 1 82 ? 10.474 -6.154 -9.420 1.00 90.69 82 ALA A O 1
ATOM 659 N N . GLN A 1 83 ? 11.100 -4.230 -10.373 1.00 89.00 83 GLN A N 1
ATOM 660 C CA . GLN A 1 83 ? 11.164 -3.487 -9.115 1.00 89.00 83 GLN A CA 1
ATOM 661 C C . GLN A 1 83 ? 9.798 -3.306 -8.463 1.00 89.00 83 GLN A C 1
ATOM 663 O O . GLN A 1 83 ? 9.672 -3.474 -7.249 1.00 89.00 83 GLN A O 1
ATOM 668 N N . ALA A 1 84 ? 8.788 -2.919 -9.242 1.00 90.00 84 ALA A N 1
ATOM 669 C CA . ALA A 1 84 ? 7.435 -2.742 -8.733 1.00 90.00 84 ALA A CA 1
ATOM 670 C C . ALA A 1 84 ? 6.901 -4.063 -8.169 1.00 90.00 84 ALA A C 1
ATOM 672 O O . ALA A 1 84 ? 6.355 -4.083 -7.068 1.00 90.00 84 ALA A O 1
ATOM 673 N N . TYR A 1 85 ? 7.143 -5.163 -8.881 1.00 90.50 85 TYR A N 1
ATOM 674 C CA . TYR A 1 85 ? 6.793 -6.510 -8.456 1.00 90.50 85 TYR A CA 1
ATOM 675 C C . TYR A 1 85 ? 7.547 -6.937 -7.189 1.00 90.50 85 TYR A C 1
ATOM 677 O O . TYR A 1 85 ? 6.926 -7.380 -6.227 1.00 90.50 85 TYR A O 1
ATOM 685 N N . ALA A 1 86 ? 8.863 -6.719 -7.122 1.00 87.75 86 ALA A N 1
ATOM 686 C CA . ALA A 1 86 ? 9.653 -7.023 -5.929 1.00 87.75 86 ALA A CA 1
ATOM 687 C C . ALA A 1 86 ? 9.186 -6.217 -4.706 1.00 87.75 86 ALA A C 1
ATOM 689 O O . ALA A 1 86 ? 9.075 -6.761 -3.612 1.00 87.75 86 ALA A O 1
ATOM 690 N N . ARG A 1 87 ? 8.847 -4.932 -4.884 1.00 85.62 87 ARG A N 1
ATOM 691 C CA . ARG A 1 87 ? 8.284 -4.106 -3.805 1.00 85.62 87 ARG A CA 1
ATOM 692 C C . ARG A 1 87 ? 6.893 -4.560 -3.391 1.00 85.62 87 ARG A C 1
ATOM 694 O O . ARG A 1 87 ? 6.587 -4.473 -2.212 1.00 85.62 87 ARG A O 1
ATOM 701 N N . LEU A 1 88 ? 6.075 -5.031 -4.331 1.00 87.62 88 LEU A N 1
ATOM 702 C CA . LEU A 1 88 ? 4.761 -5.592 -4.033 1.00 87.62 88 LEU A CA 1
ATOM 703 C C . LEU A 1 88 ? 4.886 -6.848 -3.162 1.00 87.62 88 LEU A C 1
ATOM 705 O O . LEU A 1 88 ? 4.166 -6.963 -2.179 1.00 87.62 88 LEU A O 1
ATOM 709 N N . LEU A 1 89 ? 5.827 -7.740 -3.487 1.00 85.25 89 LEU A N 1
ATOM 710 C CA . LEU A 1 89 ? 6.104 -8.949 -2.703 1.00 85.25 89 LEU A CA 1
ATOM 711 C C . LEU A 1 89 ? 6.791 -8.666 -1.361 1.00 85.25 89 LEU A C 1
ATOM 713 O O . LEU A 1 89 ? 6.629 -9.430 -0.418 1.00 85.25 89 LEU A O 1
ATOM 717 N N . ALA A 1 90 ? 7.570 -7.587 -1.269 1.00 83.56 90 ALA A N 1
ATOM 718 C CA . ALA A 1 90 ? 8.256 -7.200 -0.039 1.00 83.56 90 ALA A CA 1
ATOM 719 C C . ALA A 1 90 ? 7.331 -6.550 1.000 1.00 83.56 90 ALA A C 1
ATOM 721 O O . ALA A 1 90 ? 7.769 -6.328 2.127 1.00 83.56 90 ALA A O 1
ATOM 722 N N . ILE A 1 91 ? 6.086 -6.211 0.642 1.00 77.75 91 ILE A N 1
ATOM 723 C CA . ILE A 1 91 ? 5.079 -5.797 1.621 1.00 77.75 91 ILE A CA 1
ATOM 724 C C . ILE A 1 91 ? 4.795 -7.031 2.481 1.00 77.75 91 ILE A C 1
ATOM 726 O O . ILE A 1 91 ? 4.245 -7.997 1.952 1.00 77.75 91 ILE A O 1
ATOM 730 N N . PRO A 1 92 ? 5.170 -7.037 3.776 1.00 70.44 92 PRO A N 1
ATOM 731 C CA . PRO A 1 92 ? 4.837 -8.153 4.645 1.00 70.44 92 PRO A CA 1
ATOM 732 C C . PRO A 1 92 ? 3.321 -8.319 4.644 1.00 70.44 92 PRO A C 1
ATOM 734 O O . PRO A 1 92 ? 2.607 -7.309 4.664 1.00 70.44 92 PRO A O 1
ATOM 737 N N . ASP A 1 93 ? 2.832 -9.560 4.667 1.00 56.81 93 ASP A N 1
ATOM 738 C CA . ASP A 1 93 ? 1.451 -9.806 5.062 1.00 56.81 93 ASP A CA 1
ATOM 739 C C . ASP A 1 93 ? 1.287 -9.172 6.440 1.00 56.81 93 ASP A C 1
ATOM 741 O O . ASP A 1 93 ? 1.855 -9.626 7.433 1.00 56.81 93 ASP A O 1
ATOM 745 N N . GLU A 1 94 ? 0.611 -8.024 6.469 1.00 55.00 94 GLU A N 1
ATOM 746 C CA . GLU A 1 94 ? 0.311 -7.292 7.683 1.00 55.00 94 GLU A CA 1
ATOM 747 C C . GLU A 1 94 ? -0.386 -8.311 8.586 1.00 55.00 94 GLU A C 1
ATOM 749 O O . GLU A 1 94 ? -1.517 -8.704 8.289 1.00 55.00 94 GLU A O 1
ATOM 754 N N . VAL A 1 95 ? 0.304 -8.806 9.626 1.00 54.44 95 VAL A N 1
ATOM 755 C CA . VAL A 1 95 ? -0.300 -9.585 10.714 1.00 54.44 95 VAL A CA 1
ATOM 756 C C . VAL A 1 95 ? -1.285 -8.624 11.353 1.00 54.44 95 VAL A C 1
ATOM 758 O O . VAL A 1 95 ? -0.968 -7.841 12.248 1.00 54.44 95 VAL A O 1
ATOM 761 N N . ARG A 1 96 ? -2.460 -8.566 10.738 1.00 55.66 96 ARG A N 1
ATOM 762 C CA . ARG A 1 96 ? -3.454 -7.535 10.939 1.00 55.66 96 ARG A CA 1
ATOM 763 C C . ARG A 1 96 ? -4.111 -7.918 12.237 1.00 55.66 96 ARG A C 1
ATOM 765 O O . ARG A 1 96 ? -4.992 -8.765 12.217 1.00 55.66 96 ARG A O 1
ATOM 772 N N . GLN A 1 97 ? -3.593 -7.379 13.340 1.00 60.38 97 GLN A N 1
ATOM 773 C CA . GLN A 1 97 ? -4.003 -7.758 14.686 1.00 60.38 97 GLN A CA 1
ATOM 774 C C . GLN A 1 97 ? -5.526 -7.767 14.765 1.00 60.38 97 GLN A C 1
ATOM 776 O O . GLN A 1 97 ? -6.187 -6.728 14.714 1.00 60.38 97 GLN A O 1
ATOM 781 N N . GLU A 1 98 ? -6.073 -8.974 14.802 1.00 74.62 98 GLU A N 1
ATOM 782 C CA . GLU A 1 98 ? -7.497 -9.188 14.897 1.00 74.62 98 GLU A CA 1
ATOM 783 C C . GLU A 1 98 ? -7.872 -8.948 16.346 1.00 74.62 98 GLU A C 1
ATOM 785 O O . GLU A 1 98 ? -7.392 -9.622 17.258 1.00 74.62 98 GLU A O 1
ATOM 790 N N . TRP A 1 99 ? -8.675 -7.917 16.571 1.00 85.62 99 TRP A N 1
ATOM 791 C CA . TRP A 1 99 ? -9.068 -7.560 17.918 1.00 85.62 99 TRP A CA 1
ATOM 792 C C . TRP A 1 99 ? -10.334 -8.313 18.296 1.00 85.62 99 TRP A C 1
ATOM 794 O O . TRP A 1 99 ? -11.340 -8.251 17.585 1.00 85.62 99 TRP A O 1
ATOM 804 N N . TYR A 1 100 ? -10.296 -8.984 19.439 1.00 84.12 100 TYR A N 1
ATOM 805 C CA . TYR A 1 100 ? -11.416 -9.749 19.965 1.00 84.12 100 TYR A CA 1
ATOM 806 C C . TYR A 1 100 ? -11.971 -9.077 21.216 1.00 84.12 100 TYR A C 1
ATOM 808 O O . TYR A 1 100 ? -11.221 -8.631 22.089 1.00 84.12 100 TYR A O 1
ATOM 816 N N . TYR A 1 101 ? -13.299 -9.041 21.315 1.00 84.12 101 TYR A N 1
ATOM 817 C CA . TYR A 1 101 ? -13.968 -8.627 22.541 1.00 84.12 101 TYR A CA 1
ATOM 818 C C . TYR A 1 101 ? -13.698 -9.668 23.634 1.00 84.12 101 TYR A C 1
ATOM 820 O O . TYR A 1 101 ? -13.966 -10.852 23.433 1.00 84.12 101 TYR A O 1
ATOM 828 N N . SER A 1 102 ? -13.179 -9.234 24.785 1.00 82.19 102 SER A N 1
ATOM 829 C CA . SER A 1 102 ? -12.939 -10.114 25.931 1.00 82.19 102 SER A CA 1
ATOM 830 C C . SER A 1 102 ? -13.690 -9.599 27.157 1.00 82.19 102 SER A C 1
ATOM 832 O O . SER A 1 102 ? -13.336 -8.534 27.663 1.00 82.19 102 SER A O 1
ATOM 834 N N . PRO A 1 103 ? -14.671 -10.343 27.700 1.00 74.00 103 PRO A N 1
ATOM 835 C CA . PRO A 1 103 ? -15.410 -9.913 28.889 1.00 74.00 103 PRO A CA 1
ATOM 836 C C . PRO A 1 103 ? -14.518 -9.790 30.134 1.00 74.00 103 PRO A C 1
ATOM 838 O O . PRO A 1 103 ? -14.887 -9.114 31.085 1.00 74.00 103 PRO A O 1
ATOM 841 N N . GLN A 1 104 ? -13.337 -10.417 30.127 1.00 72.44 104 GLN A N 1
ATOM 842 C CA . GLN A 1 104 ? -12.375 -10.381 31.233 1.00 72.44 104 GLN A CA 1
ATOM 843 C C . GLN A 1 104 ? -11.482 -9.136 31.222 1.00 72.44 104 GLN A C 1
ATOM 845 O O . GLN A 1 104 ? -10.787 -8.874 32.202 1.00 72.44 104 GLN A O 1
ATOM 850 N N . ARG A 1 105 ? -11.447 -8.378 30.119 1.00 71.31 105 ARG A N 1
ATOM 851 C CA . ARG A 1 105 ? -10.594 -7.191 30.038 1.00 71.31 105 ARG A CA 1
ATOM 852 C C . ARG A 1 105 ? -11.205 -6.063 30.890 1.00 71.31 105 ARG A C 1
ATOM 854 O O . ARG A 1 105 ? -12.393 -5.770 30.730 1.00 71.31 105 ARG A O 1
ATOM 861 N N . PRO A 1 106 ? -10.422 -5.433 31.785 1.00 63.38 106 PRO A N 1
ATOM 862 C CA . PRO A 1 106 ? -10.931 -4.412 32.692 1.00 63.38 106 PRO A CA 1
ATOM 863 C C . PRO A 1 106 ? -11.494 -3.217 31.917 1.00 63.38 106 PRO A C 1
ATOM 865 O O . PRO A 1 106 ? -10.877 -2.722 30.973 1.00 63.38 106 PRO A O 1
ATOM 868 N N . SER A 1 107 ? -12.673 -2.747 32.327 1.00 61.25 107 SER A N 1
ATOM 869 C CA . SER A 1 107 ? -13.228 -1.484 31.849 1.00 61.25 107 SER A CA 1
ATOM 870 C C . SER A 1 107 ? -12.390 -0.340 32.404 1.00 61.25 107 SER A C 1
ATOM 872 O O . SER A 1 107 ? -12.312 -0.156 33.619 1.00 61.25 107 SER A O 1
ATOM 874 N N . LEU A 1 108 ? -11.767 0.435 31.523 1.00 64.25 108 LEU A N 1
ATOM 875 C CA . LEU A 1 108 ? -11.054 1.637 31.932 1.00 64.25 108 LEU A CA 1
ATOM 876 C C . LEU A 1 108 ? -12.069 2.754 32.185 1.00 64.25 108 LEU A C 1
ATOM 878 O O . LEU A 1 108 ? -12.774 3.169 31.262 1.00 64.25 108 LEU A O 1
ATOM 882 N N . SER A 1 109 ? -12.127 3.244 33.423 1.00 56.00 109 SER A N 1
ATOM 883 C CA . SER A 1 109 ? -12.742 4.528 33.750 1.00 56.00 109 SER A CA 1
ATOM 884 C C . SER A 1 109 ? -11.801 5.646 33.309 1.00 56.00 109 SER A C 1
ATOM 886 O O . SER A 1 109 ? -10.605 5.592 33.595 1.00 56.00 109 SER A O 1
ATOM 888 N N . LEU A 1 110 ? -12.324 6.656 32.612 1.00 58.56 110 LEU A N 1
ATOM 889 C CA . LEU A 1 110 ? -11.570 7.869 32.290 1.00 58.56 110 LEU A CA 1
ATOM 890 C C . LEU A 1 110 ? -11.171 8.552 33.603 1.00 58.56 110 LEU A C 1
ATOM 892 O O . LEU A 1 110 ? -11.992 9.224 34.222 1.00 58.56 110 LEU A O 1
ATOM 896 N N . ASP A 1 111 ? -9.936 8.336 34.047 1.00 51.38 111 ASP A N 1
ATOM 897 C CA . ASP A 1 111 ? -9.436 8.926 35.282 1.00 51.38 111 ASP A CA 1
ATOM 898 C C . ASP A 1 111 ? -9.358 10.457 35.139 1.00 51.38 111 ASP A C 1
ATOM 900 O O . ASP A 1 111 ? -9.073 10.986 34.055 1.00 51.38 111 ASP A O 1
ATOM 904 N N . HIS A 1 112 ? -9.644 11.189 36.218 1.00 49.19 112 HIS A N 1
ATOM 905 C CA . HIS A 1 112 ? -9.843 12.647 36.183 1.00 49.19 112 HIS A CA 1
ATOM 906 C C . HIS A 1 112 ? -8.614 13.428 35.671 1.00 49.19 112 HIS A C 1
ATOM 908 O O . HIS A 1 112 ? -8.756 14.552 35.185 1.00 49.19 112 HIS A O 1
ATOM 914 N N . SER A 1 113 ? -7.423 12.826 35.714 1.00 50.94 113 SER A N 1
ATOM 915 C CA . SER A 1 113 ? -6.165 13.380 35.198 1.00 50.94 113 SER A CA 1
ATOM 916 C C . SER A 1 113 ? -6.108 13.477 33.663 1.00 50.94 113 SER A C 1
ATOM 918 O O . SER A 1 113 ? -5.492 14.405 33.136 1.00 50.94 113 SER A O 1
ATOM 920 N N . ASN A 1 114 ? -6.810 12.598 32.936 1.00 53.06 114 ASN A N 1
ATOM 921 C CA . ASN A 1 114 ? -6.809 12.541 31.465 1.00 53.06 114 ASN A CA 1
ATOM 922 C C . ASN A 1 114 ? -7.941 13.345 30.803 1.00 53.06 114 ASN A C 1
ATOM 924 O O . ASN A 1 114 ? -8.032 13.427 29.574 1.00 53.06 114 ASN A O 1
ATOM 928 N N . ALA A 1 115 ? -8.792 13.993 31.602 1.00 56.53 115 ALA A N 1
ATOM 929 C CA . ALA A 1 115 ? -9.952 14.738 31.116 1.00 56.53 115 ALA A CA 1
ATOM 930 C C . ALA A 1 115 ? -9.590 15.954 30.237 1.00 56.53 115 ALA A C 1
ATOM 932 O O . ALA A 1 115 ? -10.384 16.368 29.392 1.00 56.53 115 ALA A O 1
ATOM 933 N N . PHE A 1 116 ? -8.385 16.515 30.393 1.00 57.56 116 PHE A N 1
ATOM 934 C CA . PHE A 1 116 ? -7.989 17.777 29.756 1.00 57.56 116 PHE A CA 1
ATOM 935 C C . PHE A 1 116 ? -7.593 17.668 28.273 1.00 57.56 116 PHE A C 1
ATOM 937 O O . PHE A 1 116 ? -7.386 18.697 27.633 1.00 57.56 116 PHE A O 1
ATOM 944 N N . ARG A 1 117 ? -7.480 16.460 27.699 1.00 71.69 117 ARG A N 1
ATOM 945 C CA . ARG A 1 117 ? -7.081 16.264 26.286 1.00 71.69 117 ARG A CA 1
ATOM 946 C C . ARG A 1 117 ? -7.962 15.267 25.533 1.00 71.69 117 ARG A C 1
ATOM 948 O O . ARG A 1 117 ? -7.467 14.517 24.703 1.00 71.69 117 ARG A O 1
ATOM 955 N N . LEU A 1 118 ? -9.261 15.232 25.820 1.00 83.88 118 LEU A N 1
ATOM 956 C CA . LEU A 1 118 ? -10.186 14.314 25.151 1.00 83.88 118 LEU A CA 1
ATOM 957 C C . LEU A 1 118 ? -10.433 14.726 23.694 1.00 83.88 118 LEU A C 1
ATOM 959 O O . LEU A 1 118 ? -10.892 15.830 23.419 1.00 83.88 118 LEU A O 1
ATOM 963 N N . LEU A 1 119 ? -10.207 13.799 22.766 1.00 87.44 119 LEU A N 1
ATOM 964 C CA . LEU A 1 119 ? -10.587 13.942 21.364 1.00 87.44 119 LEU A CA 1
ATOM 965 C C . LEU A 1 119 ? -12.021 13.442 21.172 1.00 87.44 119 LEU A C 1
ATOM 967 O O . LEU A 1 119 ? -12.428 12.454 21.784 1.00 87.44 119 LEU A O 1
ATOM 971 N N . ILE A 1 120 ? -12.781 14.077 20.279 1.00 88.62 120 ILE A N 1
ATOM 972 C CA . ILE A 1 120 ? -14.088 13.570 19.843 1.00 88.62 120 ILE A CA 1
ATOM 973 C C . ILE A 1 120 ? -13.901 12.862 18.505 1.00 88.62 120 ILE A C 1
ATOM 975 O O . ILE A 1 120 ? -13.539 13.485 17.512 1.00 88.62 120 ILE A O 1
ATOM 979 N N . VAL A 1 121 ? -14.162 11.561 18.462 1.00 89.56 121 VAL A N 1
ATOM 980 C CA . VAL A 1 121 ? -14.061 10.752 17.241 1.00 89.56 121 VAL A CA 1
ATOM 981 C C . VAL A 1 121 ? -15.435 10.242 16.823 1.00 89.56 121 VAL A C 1
ATOM 983 O O . VAL A 1 121 ? -16.303 9.982 17.658 1.00 89.56 121 VAL A O 1
ATOM 986 N N . GLY A 1 122 ? -15.650 10.121 15.513 1.00 90.38 122 GLY A N 1
ATOM 987 C CA . GLY A 1 122 ? -16.817 9.429 14.973 1.00 90.38 122 GLY A CA 1
ATOM 988 C C . GLY A 1 122 ? -16.540 7.932 14.901 1.00 90.38 122 GLY A C 1
ATOM 989 O O . GLY A 1 122 ? -15.476 7.546 14.429 1.00 90.38 122 GLY A O 1
ATOM 990 N N . VAL A 1 123 ? -17.481 7.100 15.331 1.00 90.94 123 VAL A N 1
ATOM 991 C CA . VAL A 1 123 ? -17.418 5.640 15.224 1.00 90.94 123 VAL A CA 1
ATOM 992 C C . VAL A 1 123 ? -18.571 5.171 14.350 1.00 90.94 123 VAL A C 1
ATOM 994 O O . VAL A 1 123 ? -19.731 5.447 14.650 1.00 90.94 123 VAL A O 1
ATOM 997 N N . GLU A 1 124 ? -18.250 4.471 13.267 1.00 90.50 124 GLU A N 1
ATOM 998 C CA . GLU A 1 124 ? -19.213 3.823 12.382 1.00 90.50 124 GLU A CA 1
ATOM 999 C C . GLU A 1 124 ? -19.068 2.305 12.489 1.00 90.50 124 GLU A C 1
ATOM 1001 O O . GLU A 1 124 ? -17.989 1.765 12.244 1.00 90.50 124 GLU A O 1
ATOM 1006 N N . LEU A 1 125 ? -20.147 1.615 12.850 1.00 90.31 125 LEU A N 1
ATOM 1007 C CA . LEU A 1 125 ? -20.176 0.156 12.973 1.00 90.31 125 LEU A CA 1
ATOM 1008 C C . LEU A 1 125 ? -21.571 -0.395 12.692 1.00 90.31 125 LEU A C 1
ATOM 1010 O O . LEU A 1 125 ? -22.547 0.346 12.713 1.00 90.31 125 LEU A O 1
ATOM 1014 N N . GLU A 1 126 ? -21.689 -1.695 12.450 1.00 87.12 126 GLU A N 1
ATOM 1015 C CA . GLU A 1 126 ? -22.983 -2.374 12.306 1.00 87.12 126 GLU A CA 1
ATOM 1016 C C . GLU A 1 126 ? -23.380 -2.999 13.647 1.00 87.12 126 GLU A C 1
ATOM 1018 O O . GLU A 1 126 ? -22.578 -3.705 14.262 1.00 87.12 126 GLU A O 1
ATOM 1023 N N . ARG A 1 127 ? -24.600 -2.736 14.141 1.00 85.19 127 ARG A N 1
ATOM 1024 C CA . ARG A 1 127 ? -25.062 -3.322 15.413 1.00 85.19 127 ARG A CA 1
ATOM 1025 C C . ARG A 1 127 ? -25.115 -4.838 15.298 1.00 85.19 127 ARG A C 1
ATOM 1027 O O . ARG A 1 127 ? -24.540 -5.538 16.135 1.00 85.19 127 ARG A O 1
ATOM 1034 N N . GLN A 1 128 ? -25.719 -5.327 14.219 1.00 82.62 128 GLN A N 1
ATOM 1035 C CA . GLN A 1 128 ? -25.834 -6.743 13.900 1.00 82.62 128 GLN A CA 1
ATOM 1036 C C . GLN A 1 128 ? -24.859 -7.132 12.778 1.00 82.62 128 GLN A C 1
ATOM 1038 O O . GLN A 1 128 ? -24.676 -6.379 11.822 1.00 82.62 128 GLN A O 1
ATOM 1043 N N . PRO A 1 129 ? -24.214 -8.300 12.887 1.00 78.12 129 PRO A N 1
ATOM 1044 C CA . PRO A 1 129 ? -23.272 -8.776 11.885 1.00 78.12 129 PRO A CA 1
ATOM 1045 C C . PRO A 1 129 ? -24.009 -9.118 10.585 1.00 78.12 129 PRO A C 1
ATOM 1047 O O . PRO A 1 129 ? -25.017 -9.817 10.609 1.00 78.12 129 PRO A O 1
ATOM 1050 N N . GLY A 1 130 ? -23.520 -8.608 9.452 1.00 72.50 130 GLY A N 1
ATOM 1051 C CA . GLY A 1 130 ? -24.114 -8.873 8.137 1.00 72.50 130 GLY A CA 1
ATOM 1052 C C . GLY A 1 130 ? -25.419 -8.118 7.858 1.00 72.50 130 GLY A C 1
ATOM 1053 O O . GLY A 1 130 ? -26.049 -8.357 6.831 1.00 72.50 130 GLY A O 1
ATOM 1054 N N . ALA A 1 131 ? -25.820 -7.191 8.733 1.00 77.19 131 ALA A N 1
ATOM 1055 C CA . ALA A 1 131 ? -27.019 -6.379 8.569 1.00 77.19 131 ALA A CA 1
ATOM 1056 C C . ALA A 1 131 ? -26.636 -4.925 8.231 1.00 77.19 131 ALA A C 1
ATOM 1058 O O . ALA A 1 131 ? -26.529 -4.092 9.140 1.00 77.19 131 ALA A O 1
ATOM 1059 N N . PRO A 1 132 ? -26.484 -4.564 6.940 1.00 70.00 132 PRO A N 1
ATOM 1060 C CA . PRO A 1 132 ? -26.059 -3.221 6.530 1.00 70.00 132 PRO A CA 1
ATOM 1061 C C . PRO A 1 132 ? -27.046 -2.114 6.935 1.00 70.00 132 PRO A C 1
ATOM 1063 O O . PRO A 1 132 ? -26.656 -0.956 7.077 1.00 70.00 132 PRO A O 1
ATOM 1066 N N . HIS A 1 133 ? -28.312 -2.462 7.178 1.00 70.75 133 HIS A N 1
ATOM 1067 C CA . HIS A 1 133 ? -29.340 -1.552 7.695 1.00 70.75 133 HIS A CA 1
ATOM 1068 C C . HIS A 1 133 ? -29.141 -1.192 9.178 1.00 70.75 133 HIS A C 1
ATOM 1070 O O . HIS A 1 133 ? -29.728 -0.231 9.662 1.00 70.75 133 HIS A O 1
ATOM 1076 N N . SER A 1 134 ? -28.285 -1.922 9.900 1.00 77.62 134 SER A N 1
ATOM 1077 C CA . SER A 1 134 ? -28.006 -1.713 11.326 1.00 77.62 134 SER A CA 1
ATOM 1078 C C . SER A 1 134 ? -26.807 -0.789 11.591 1.00 77.62 134 SER A C 1
ATOM 1080 O O . SER A 1 134 ? -26.241 -0.796 12.687 1.00 77.62 134 SER A O 1
ATOM 1082 N N . ARG A 1 135 ? -26.390 0.002 10.591 1.00 81.56 135 ARG A N 1
ATOM 1083 C CA . ARG A 1 135 ? -25.258 0.931 10.703 1.00 81.56 135 ARG A CA 1
ATOM 1084 C C . ARG A 1 135 ? -25.528 2.020 11.736 1.00 81.56 135 ARG A C 1
ATOM 1086 O O . ARG A 1 135 ? -26.387 2.880 11.562 1.00 81.56 135 ARG A O 1
ATOM 1093 N N . LEU A 1 136 ? -24.726 2.003 12.786 1.00 87.00 136 LEU A N 1
ATOM 1094 C CA . LEU A 1 136 ? -24.656 2.994 13.840 1.00 87.00 136 LEU A CA 1
ATOM 1095 C C . LEU A 1 136 ? -23.545 3.998 13.530 1.00 87.00 136 LEU A C 1
ATOM 1097 O O . LEU A 1 136 ? -22.424 3.609 13.207 1.00 87.00 136 LEU A O 1
ATOM 1101 N N . LYS A 1 137 ? -23.850 5.287 13.696 1.00 88.44 137 LYS A N 1
ATOM 1102 C CA . LYS A 1 137 ? -22.858 6.364 13.747 1.00 88.44 137 LYS A CA 1
ATOM 1103 C C . LYS A 1 137 ? -22.920 7.018 15.118 1.00 88.44 137 LYS A C 1
ATOM 1105 O O . LYS A 1 137 ? -23.900 7.689 15.431 1.00 88.44 137 LYS A O 1
ATOM 1110 N N . ALA A 1 138 ? -21.891 6.819 15.928 1.00 88.06 138 ALA A N 1
ATOM 1111 C CA . ALA A 1 138 ? -21.783 7.398 17.260 1.00 88.06 138 ALA A CA 1
ATOM 1112 C C . ALA A 1 138 ? -20.630 8.404 17.315 1.00 88.06 138 ALA A C 1
ATOM 1114 O O . ALA A 1 138 ? -19.666 8.306 16.559 1.00 88.06 138 ALA A O 1
ATOM 1115 N N . LYS A 1 139 ? -20.720 9.380 18.218 1.00 89.00 139 LYS A N 1
ATOM 1116 C CA . LYS A 1 139 ? -19.584 10.228 18.591 1.00 89.00 139 LYS A CA 1
ATOM 1117 C C . LYS A 1 139 ? -19.125 9.804 19.974 1.00 89.00 139 LYS A C 1
ATOM 1119 O O . LYS A 1 139 ? -19.953 9.699 20.873 1.00 89.00 139 LYS A O 1
ATOM 1124 N N . ALA A 1 140 ? -17.831 9.580 20.134 1.00 88.25 140 ALA A N 1
ATOM 1125 C CA . ALA A 1 140 ? -17.254 9.111 21.383 1.00 88.25 140 ALA A CA 1
ATOM 1126 C C . ALA A 1 140 ? -16.036 9.952 21.763 1.00 88.25 140 ALA A C 1
ATOM 1128 O O . ALA A 1 140 ? -15.326 10.470 20.897 1.00 88.25 140 ALA A O 1
ATOM 1129 N N . ARG A 1 141 ? -15.828 10.109 23.072 1.00 88.50 141 ARG A N 1
ATOM 1130 C CA . ARG A 1 141 ? -14.660 10.791 23.631 1.00 88.50 141 ARG A CA 1
ATOM 1131 C C . ARG A 1 141 ? -13.554 9.771 23.863 1.00 88.50 141 ARG A C 1
ATOM 1133 O O . ARG A 1 141 ? -13.830 8.669 24.332 1.00 88.50 141 ARG A O 1
ATOM 1140 N N . ILE A 1 142 ? -12.327 10.134 23.519 1.00 87.69 142 ILE A N 1
ATOM 1141 C CA . ILE A 1 142 ? -11.164 9.255 23.610 1.00 87.69 142 ILE A CA 1
ATOM 1142 C C . ILE A 1 142 ? -9.936 10.038 24.074 1.00 87.69 142 ILE A C 1
ATOM 1144 O O . ILE A 1 142 ? -9.689 11.144 23.593 1.00 87.69 142 ILE A O 1
ATOM 1148 N N . ALA A 1 143 ? -9.171 9.476 25.008 1.00 87.50 143 ALA A N 1
ATOM 1149 C CA . ALA A 1 143 ? -7.927 10.079 25.476 1.00 87.50 143 ALA A CA 1
ATOM 1150 C C . ALA A 1 143 ? -6.743 9.661 24.563 1.00 87.50 143 ALA A C 1
ATOM 1152 O O . ALA A 1 143 ? -6.655 8.487 24.195 1.00 87.50 143 ALA A O 1
ATOM 1153 N N . PRO A 1 144 ? -5.841 10.578 24.154 1.00 85.44 144 PRO A N 1
ATOM 1154 C CA . PRO A 1 144 ? -4.738 10.297 23.226 1.00 85.44 144 PRO A CA 1
ATOM 1155 C C . PRO A 1 144 ? -3.730 9.250 23.723 1.00 85.44 144 PRO A C 1
ATOM 1157 O O . PRO A 1 144 ? -3.095 8.561 22.927 1.00 85.44 144 PRO A O 1
ATOM 1160 N N . ASP A 1 145 ? -3.554 9.157 25.031 1.00 85.50 145 ASP A N 1
ATOM 1161 C CA . ASP A 1 145 ? -2.634 8.261 25.729 1.00 85.50 145 ASP A CA 1
ATOM 1162 C C . ASP A 1 145 ? -3.220 6.861 25.969 1.00 85.50 145 ASP A C 1
ATOM 1164 O O . ASP A 1 145 ? -2.478 5.921 26.242 1.00 85.50 145 ASP A O 1
ATOM 1168 N N . MET A 1 146 ? -4.530 6.693 25.785 1.00 85.38 146 MET A N 1
ATOM 1169 C CA . MET A 1 146 ? -5.220 5.419 25.959 1.00 85.38 146 MET A CA 1
ATOM 1170 C C . MET A 1 146 ? -4.914 4.448 24.813 1.00 85.38 146 MET A C 1
ATOM 1172 O O . MET A 1 146 ? -4.808 4.853 23.649 1.00 85.38 146 MET A O 1
ATOM 1176 N N . LEU A 1 147 ? -4.808 3.155 25.129 1.00 88.12 147 LEU A N 1
ATOM 1177 C CA . LEU A 1 147 ? -4.762 2.087 24.130 1.00 88.12 147 LEU A CA 1
ATOM 1178 C C . LEU A 1 147 ? -6.089 2.014 23.374 1.00 88.12 147 LEU A C 1
ATOM 1180 O O . LEU A 1 147 ? -7.166 2.012 23.977 1.00 88.12 147 LEU A O 1
ATOM 1184 N N . PHE A 1 148 ? -6.018 1.937 22.043 1.00 89.56 148 PHE A N 1
ATOM 1185 C CA . PHE A 1 148 ? -7.219 1.954 21.210 1.00 89.56 148 PHE A CA 1
ATOM 1186 C C . PHE A 1 148 ? -8.136 0.756 21.494 1.00 89.56 148 PHE A C 1
ATOM 1188 O O . PHE A 1 148 ? -9.351 0.924 21.603 1.00 89.56 148 PHE A O 1
ATOM 1195 N N . GLY A 1 149 ? -7.565 -0.445 21.641 1.00 88.19 149 GLY A N 1
ATOM 1196 C CA . GLY A 1 149 ? -8.340 -1.656 21.907 1.00 88.19 149 GLY A CA 1
ATOM 1197 C C . GLY A 1 149 ? -9.102 -1.615 23.233 1.00 88.19 149 GLY A C 1
ATOM 1198 O O . GLY A 1 149 ? -10.201 -2.157 23.334 1.00 88.19 149 GLY A O 1
ATOM 1199 N N . ASP A 1 150 ? -8.546 -0.969 24.254 1.00 88.19 150 ASP A N 1
ATOM 1200 C CA . ASP A 1 150 ? -9.177 -0.902 25.576 1.00 88.19 150 ASP A CA 1
ATOM 1201 C C . ASP A 1 150 ? -10.274 0.157 25.594 1.00 88.19 150 ASP A C 1
ATOM 1203 O O . ASP A 1 150 ? -11.379 -0.093 26.075 1.00 88.19 150 ASP A O 1
ATOM 1207 N N . TRP A 1 151 ? -10.011 1.303 24.963 1.00 90.00 151 TRP A N 1
ATOM 1208 C CA . TRP A 1 151 ? -11.032 2.317 24.729 1.00 90.00 151 TRP A CA 1
ATOM 1209 C C . TRP A 1 151 ? -12.232 1.759 23.962 1.00 90.00 151 TRP A C 1
ATOM 1211 O O . TRP A 1 151 ? -13.374 2.009 24.344 1.00 90.00 151 TRP A O 1
ATOM 1221 N N . PHE A 1 152 ? -11.991 0.998 22.890 1.00 90.56 152 PHE A N 1
ATOM 1222 C CA . PHE A 1 152 ? -13.077 0.467 22.071 1.00 90.56 152 PHE A CA 1
ATOM 1223 C C . PHE A 1 152 ? -13.953 -0.513 22.861 1.00 90.56 152 PHE A C 1
ATOM 1225 O O . PHE A 1 152 ? -15.172 -0.516 22.699 1.00 90.56 152 PHE A O 1
ATOM 1232 N N . GLN A 1 153 ? -13.359 -1.294 23.767 1.00 89.81 153 GLN A N 1
ATOM 1233 C CA . GLN A 1 153 ? -14.125 -2.150 24.665 1.00 89.81 153 GLN A CA 1
ATOM 1234 C C . GLN A 1 153 ? -14.995 -1.354 25.637 1.00 89.81 153 GLN A C 1
ATOM 1236 O O . GLN A 1 153 ? -16.183 -1.656 25.755 1.00 89.81 153 GLN A O 1
ATOM 1241 N N . SER A 1 154 ? -14.432 -0.339 26.304 1.00 87.81 154 SER A N 1
ATOM 1242 C CA . SER A 1 154 ? -15.216 0.545 27.174 1.00 87.81 154 SER A CA 1
ATOM 1243 C C . SER A 1 154 ? -16.352 1.205 26.390 1.00 87.81 154 SER A C 1
ATOM 1245 O O . SER A 1 154 ? -17.494 1.160 26.825 1.00 87.81 154 SER A O 1
ATOM 1247 N N . PHE A 1 155 ? -16.083 1.694 25.176 1.00 89.94 155 PHE A N 1
ATOM 1248 C CA . PHE A 1 155 ? -17.099 2.273 24.295 1.00 89.94 155 PHE A CA 1
ATOM 1249 C C . PHE A 1 155 ? -18.253 1.304 23.987 1.00 89.94 155 PHE A C 1
ATOM 1251 O O . PHE A 1 155 ? -19.416 1.706 24.031 1.00 89.94 155 PHE A O 1
ATOM 1258 N N . LEU A 1 156 ? -17.959 0.033 23.687 1.00 89.81 156 LEU A N 1
ATOM 1259 C CA . LEU A 1 156 ? -18.990 -0.986 23.460 1.00 89.81 156 LEU A CA 1
ATOM 1260 C C . LEU A 1 156 ? -19.827 -1.241 24.718 1.00 89.81 156 LEU A C 1
ATOM 1262 O O . LEU A 1 156 ? -21.054 -1.308 24.632 1.00 89.81 156 LEU A O 1
ATOM 1266 N N . ASN A 1 157 ? -19.171 -1.372 25.872 1.00 89.31 157 ASN A N 1
ATOM 1267 C CA . ASN A 1 157 ? -19.835 -1.617 27.150 1.00 89.31 157 ASN A CA 1
ATOM 1268 C C . ASN A 1 157 ? -20.734 -0.436 27.544 1.00 89.31 157 ASN A C 1
ATOM 1270 O O . ASN A 1 157 ? -21.909 -0.641 27.843 1.00 89.31 157 ASN A O 1
ATOM 1274 N N . ASP A 1 158 ? -20.215 0.789 27.458 1.00 88.00 158 ASP A N 1
ATOM 1275 C CA . ASP A 1 158 ? -20.947 2.020 27.760 1.00 88.00 158 ASP A CA 1
ATOM 1276 C C . ASP A 1 158 ? -22.139 2.198 26.817 1.00 88.00 158 ASP A C 1
ATOM 1278 O O . ASP A 1 158 ? -23.229 2.574 27.247 1.00 88.00 158 ASP A O 1
ATOM 1282 N N . TYR A 1 159 ? -21.969 1.907 25.522 1.00 89.56 159 TYR A N 1
ATOM 1283 C CA . TYR A 1 159 ? -23.073 1.975 24.569 1.00 89.56 159 TYR A CA 1
ATOM 1284 C C . TYR A 1 159 ? -24.168 0.960 24.908 1.00 89.56 159 TYR A C 1
ATOM 1286 O O . TYR A 1 159 ? -25.339 1.325 24.967 1.00 89.56 159 TYR A O 1
ATOM 1294 N N . ASN A 1 160 ? -23.800 -0.297 25.163 1.00 90.12 160 ASN A N 1
ATOM 1295 C CA . ASN A 1 160 ? -24.762 -1.356 25.473 1.00 90.12 160 ASN A CA 1
ATOM 1296 C C . ASN A 1 160 ? -25.472 -1.134 26.814 1.00 90.12 160 ASN A C 1
ATOM 1298 O O . ASN A 1 160 ? -26.641 -1.489 26.940 1.00 90.12 160 ASN A O 1
ATOM 1302 N N . HIS A 1 161 ? -24.797 -0.523 27.789 1.00 88.19 161 HIS A N 1
ATOM 1303 C CA . HIS A 1 161 ? -25.409 -0.132 29.055 1.00 88.19 161 HIS A CA 1
ATOM 1304 C C . HIS A 1 161 ? -26.426 1.005 28.877 1.00 88.19 161 HIS A C 1
ATOM 1306 O O . HIS A 1 161 ? -27.524 0.937 29.421 1.00 88.19 161 HIS A O 1
ATOM 1312 N N . ASN A 1 162 ? -26.087 2.027 28.081 1.00 87.06 162 ASN A N 1
ATOM 1313 C CA . ASN A 1 162 ? -26.967 3.175 27.834 1.00 87.06 162 ASN A CA 1
ATOM 1314 C C . ASN A 1 162 ? -28.123 2.867 26.864 1.00 87.06 162 ASN A C 1
ATOM 1316 O O . ASN A 1 162 ? -29.157 3.529 26.917 1.00 87.06 162 ASN A O 1
ATOM 1320 N N . PHE A 1 163 ? -27.960 1.885 25.971 1.00 87.25 163 PHE A N 1
ATOM 1321 C CA . PHE A 1 163 ? -28.946 1.513 24.950 1.00 87.25 163 PHE A CA 1
ATOM 1322 C C . PHE A 1 163 ? -29.251 0.002 24.966 1.00 87.25 163 PHE A C 1
ATOM 1324 O O . PHE A 1 163 ? -28.969 -0.695 23.983 1.00 87.25 163 PHE A O 1
ATOM 1331 N N . PRO A 1 164 ? -29.863 -0.520 26.046 1.00 86.38 164 PRO A N 1
ATOM 1332 C CA . PRO A 1 164 ? -30.124 -1.953 26.195 1.00 86.38 164 PRO A CA 1
ATOM 1333 C C . PRO A 1 164 ? -31.144 -2.497 25.182 1.00 86.38 164 PRO A C 1
ATOM 1335 O O . PRO A 1 164 ? -31.112 -3.680 24.861 1.00 86.38 164 PRO A O 1
ATOM 1338 N N . GLU A 1 165 ? -32.024 -1.647 24.641 1.00 85.75 165 GLU A N 1
ATOM 1339 C CA . GLU A 1 165 ? -33.036 -2.032 23.642 1.00 85.75 165 GLU A CA 1
ATOM 1340 C C . GLU A 1 165 ? -32.448 -2.276 22.242 1.00 85.75 165 GLU A C 1
ATOM 1342 O O . GLU A 1 165 ? -33.044 -2.970 21.419 1.00 85.75 165 GLU A O 1
ATOM 1347 N N . ALA A 1 166 ? -31.273 -1.709 21.951 1.00 84.81 166 ALA A N 1
ATOM 1348 C CA . ALA A 1 166 ? -30.622 -1.811 20.646 1.00 84.81 166 ALA A CA 1
ATOM 1349 C C . ALA A 1 166 ? -29.105 -2.044 20.786 1.00 84.81 166 ALA A C 1
ATOM 1351 O O . ALA A 1 166 ? -28.311 -1.223 20.303 1.00 84.81 166 ALA A O 1
ATOM 1352 N N . PRO A 1 167 ? -28.685 -3.156 21.421 1.00 86.75 167 PRO A N 1
ATOM 1353 C CA . PRO A 1 167 ? -27.291 -3.388 21.754 1.00 86.75 167 PRO A CA 1
ATOM 1354 C C . PRO A 1 167 ? -26.451 -3.684 20.508 1.00 86.75 167 PRO A C 1
ATOM 1356 O O . PRO A 1 167 ? -26.911 -4.218 19.493 1.00 86.75 167 PRO A O 1
ATOM 1359 N N . ILE A 1 168 ? -25.167 -3.364 20.605 1.00 86.88 168 ILE A N 1
ATOM 1360 C CA . ILE A 1 168 ? -24.138 -3.800 19.674 1.00 86.88 168 ILE A CA 1
ATOM 1361 C C . ILE A 1 168 ? -23.797 -5.249 20.016 1.00 86.88 168 ILE A C 1
ATOM 1363 O O . ILE A 1 168 ? -23.371 -5.551 21.131 1.00 86.88 168 ILE A O 1
ATOM 1367 N N . TYR A 1 169 ? -23.952 -6.145 19.044 1.00 84.56 169 TYR A N 1
ATOM 1368 C CA . TYR A 1 169 ? -23.645 -7.558 19.229 1.00 84.56 169 TYR A CA 1
ATOM 1369 C C . TYR A 1 169 ? -22.135 -7.778 19.431 1.00 84.56 169 TYR A C 1
ATOM 1371 O O . TYR A 1 169 ? -21.332 -7.470 18.547 1.00 84.56 169 TYR A O 1
ATOM 1379 N N . THR A 1 170 ? -21.752 -8.314 20.590 1.00 81.75 170 THR A N 1
ATOM 1380 C CA . THR A 1 170 ? -20.358 -8.634 20.963 1.00 81.75 170 THR A CA 1
ATOM 1381 C C . THR A 1 170 ? -20.107 -10.136 21.133 1.00 81.75 170 THR A C 1
ATOM 1383 O O . THR A 1 170 ? -18.992 -10.535 21.459 1.00 81.75 170 THR A O 1
ATOM 1386 N N . GLY A 1 171 ? -21.130 -10.969 20.909 1.00 78.38 171 GLY A N 1
ATOM 1387 C CA . GLY A 1 171 ? -21.055 -12.421 21.061 1.00 78.38 171 GLY A CA 1
ATOM 1388 C C . GLY A 1 171 ? -20.323 -13.145 19.920 1.00 78.38 171 GLY A C 1
ATOM 1389 O O . GLY A 1 171 ? -19.956 -12.532 18.910 1.00 78.38 171 GLY A O 1
ATOM 1390 N N . PRO A 1 172 ? -2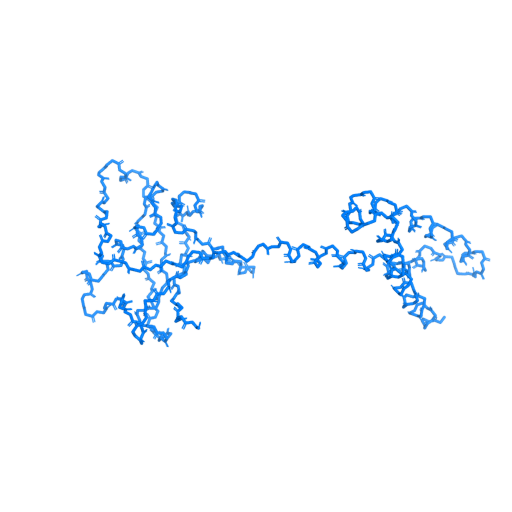0.107 -14.463 20.068 1.00 76.56 172 PRO A N 1
ATOM 1391 C CA . PRO A 1 172 ? -19.525 -15.296 19.022 1.00 76.56 172 PRO A CA 1
ATOM 1392 C C . PRO A 1 172 ? -20.503 -15.511 17.857 1.00 76.56 172 PRO A C 1
ATOM 1394 O O . PRO A 1 172 ? -21.671 -15.829 18.075 1.00 76.56 172 PRO A O 1
ATOM 1397 N N . LEU A 1 173 ? -20.022 -15.406 16.614 1.00 71.25 173 LEU A N 1
ATOM 1398 C CA . LEU A 1 173 ? -20.787 -15.809 15.429 1.00 71.25 173 LEU A CA 1
ATOM 1399 C C . LEU A 1 173 ? -20.534 -17.281 15.144 1.00 71.25 173 LEU A C 1
ATOM 1401 O O . LEU A 1 173 ? -19.383 -17.678 15.000 1.00 71.25 173 LEU A O 1
ATOM 1405 N N . ASN A 1 174 ? -21.592 -18.084 15.022 1.00 70.31 174 ASN A N 1
ATOM 1406 C CA . ASN A 1 174 ? -21.485 -19.507 14.674 1.00 70.31 174 ASN A CA 1
ATOM 1407 C C . ASN A 1 174 ? -20.495 -20.285 15.571 1.00 70.31 174 ASN A C 1
ATOM 1409 O O . ASN A 1 174 ? -19.783 -21.168 15.104 1.00 70.31 174 ASN A O 1
ATOM 1413 N N . GLY A 1 175 ? -20.419 -19.928 16.858 1.00 69.94 175 GLY A N 1
ATOM 1414 C CA . GLY A 1 175 ? -19.518 -20.564 17.824 1.00 69.94 175 GLY A CA 1
ATOM 1415 C C . GLY A 1 175 ? -18.063 -20.083 17.783 1.00 69.94 175 GLY A C 1
ATOM 1416 O O . GLY A 1 175 ? -17.261 -20.569 18.575 1.00 69.94 175 GLY A O 1
ATOM 1417 N N . GLN A 1 176 ? -17.717 -19.118 16.925 1.00 70.50 176 GLN A N 1
ATOM 1418 C CA . GLN A 1 176 ? -16.368 -18.555 16.835 1.00 70.50 176 GLN A CA 1
ATOM 1419 C C . GLN A 1 176 ? -16.307 -17.090 17.293 1.00 70.50 176 GLN A C 1
ATOM 1421 O O . GLN A 1 176 ? -17.270 -16.335 17.113 1.00 70.50 176 GLN A O 1
ATOM 1426 N N . PRO A 1 177 ? -15.190 -16.660 17.909 1.00 72.19 177 PRO A N 1
ATOM 1427 C CA . PRO A 1 177 ? -15.033 -15.284 18.359 1.00 72.19 177 PRO A CA 1
ATOM 1428 C C . PRO A 1 177 ? -15.000 -14.325 17.158 1.00 72.19 177 PRO A C 1
ATOM 1430 O O . PRO A 1 177 ? -14.314 -14.561 16.167 1.00 72.19 177 PRO A O 1
ATOM 1433 N N . CYS A 1 178 ? -15.752 -13.225 17.239 1.00 77.50 178 CYS A N 1
ATOM 1434 C CA . CYS A 1 178 ? -15.793 -12.228 16.170 1.00 77.50 178 CYS A CA 1
ATOM 1435 C C . CYS A 1 178 ? -14.546 -11.336 16.208 1.00 77.50 178 CYS A C 1
ATOM 1437 O O . CYS A 1 178 ? -14.384 -10.542 17.140 1.00 77.50 178 CYS A O 1
ATOM 1439 N N . ALA A 1 179 ? -13.723 -11.405 15.163 1.00 83.50 179 ALA A N 1
ATOM 1440 C CA . ALA A 1 179 ? -12.623 -10.473 14.955 1.00 83.50 179 ALA A CA 1
ATOM 1441 C C . ALA A 1 179 ? -13.147 -9.103 14.495 1.00 83.50 179 ALA A C 1
ATOM 1443 O O . ALA A 1 179 ? -13.953 -8.999 13.562 1.00 83.50 179 ALA A O 1
ATOM 1444 N N . TRP A 1 180 ? -12.654 -8.034 15.113 1.00 87.06 180 TRP A N 1
ATOM 1445 C CA . TRP A 1 180 ? -12.887 -6.661 14.680 1.00 87.06 180 TRP A CA 1
ATOM 1446 C C . TRP A 1 180 ? -11.682 -6.114 13.926 1.00 87.06 180 TRP A C 1
ATOM 1448 O O . TRP A 1 180 ? -10.530 -6.305 14.314 1.00 87.06 180 TRP A O 1
ATOM 1458 N N . ARG A 1 181 ? -11.974 -5.374 12.855 1.00 87.19 181 ARG A N 1
ATOM 1459 C CA . ARG A 1 181 ? -10.997 -4.603 12.090 1.00 87.19 181 ARG A CA 1
ATOM 1460 C C . ARG A 1 181 ? -11.376 -3.140 12.083 1.00 87.19 181 ARG A C 1
ATOM 1462 O O . ARG A 1 181 ? -12.544 -2.791 11.905 1.00 87.19 181 ARG A O 1
ATOM 1469 N N . PHE A 1 182 ? -10.358 -2.303 12.217 1.00 89.31 182 PHE A N 1
ATOM 1470 C CA . PHE A 1 182 ? -10.515 -0.872 12.390 1.00 89.31 182 PHE A CA 1
ATOM 1471 C C . PHE A 1 182 ? -9.729 -0.114 11.336 1.00 89.31 182 PHE A C 1
ATOM 1473 O O . PHE A 1 182 ? -8.562 -0.406 11.070 1.00 89.31 182 PHE A O 1
ATOM 1480 N N . TYR A 1 183 ? -10.364 0.889 10.743 1.00 88.38 183 TYR A N 1
ATOM 1481 C CA . TYR A 1 183 ? -9.683 1.814 9.852 1.00 88.38 183 TYR A CA 1
ATOM 1482 C C . TYR A 1 183 ? -10.239 3.224 9.975 1.00 88.38 183 TYR A C 1
ATOM 1484 O O . TYR A 1 183 ? -11.427 3.437 10.213 1.00 88.38 183 TYR A O 1
ATOM 1492 N N . VAL A 1 184 ? -9.377 4.213 9.756 1.00 88.12 184 VAL A N 1
ATOM 1493 C CA . VAL A 1 184 ? -9.798 5.607 9.634 1.00 88.12 184 VAL A CA 1
ATOM 1494 C C . VAL A 1 184 ? -10.309 5.838 8.217 1.00 88.12 184 VAL A C 1
ATOM 1496 O O . VAL A 1 184 ? -9.560 5.716 7.241 1.00 88.12 184 VAL A O 1
ATOM 1499 N N . ALA A 1 185 ? -11.581 6.206 8.097 1.00 80.38 185 ALA A N 1
ATOM 1500 C CA . ALA A 1 185 ? -12.147 6.717 6.861 1.00 80.38 185 ALA A CA 1
ATOM 1501 C C . ALA A 1 185 ? -11.729 8.183 6.684 1.00 80.38 185 ALA A C 1
ATOM 1503 O O . ALA A 1 185 ? -12.239 9.082 7.357 1.00 80.38 185 ALA A O 1
ATOM 1504 N N . ARG A 1 186 ? -10.789 8.447 5.767 1.00 72.44 186 ARG A N 1
ATOM 1505 C CA . ARG A 1 186 ? -10.505 9.820 5.333 1.00 72.44 186 ARG A CA 1
ATOM 1506 C C . ARG A 1 186 ? -11.562 10.296 4.343 1.00 72.44 186 ARG A C 1
ATOM 1508 O O . ARG A 1 186 ? -11.945 9.584 3.416 1.00 72.44 186 ARG A O 1
ATOM 1515 N N . ARG A 1 187 ? -11.997 11.540 4.531 1.00 60.72 187 ARG A N 1
ATOM 1516 C CA . ARG A 1 187 ? -12.893 12.250 3.617 1.00 60.72 187 ARG A CA 1
ATOM 1517 C C . ARG A 1 187 ? -12.042 12.839 2.485 1.00 60.72 187 ARG A C 1
ATOM 1519 O O . ARG A 1 187 ? -11.171 13.658 2.751 1.00 60.72 187 ARG A O 1
ATOM 1526 N N . GLY A 1 188 ? -12.245 12.383 1.250 1.00 60.78 188 GLY A N 1
ATOM 1527 C CA . GLY A 1 188 ? -11.495 12.837 0.073 1.00 60.78 188 GLY A CA 1
ATOM 1528 C C . GLY A 1 188 ? -11.676 11.914 -1.135 1.00 60.78 188 GLY A C 1
ATOM 1529 O O . GLY A 1 188 ? -12.243 10.828 -1.006 1.00 60.78 188 GLY A O 1
ATOM 1530 N N . TRP A 1 189 ? -11.197 12.347 -2.306 1.00 57.47 189 TRP A N 1
ATOM 1531 C CA . TRP A 1 189 ? -11.307 11.586 -3.561 1.00 57.47 189 TRP A CA 1
ATOM 1532 C C . TRP A 1 189 ? -10.507 10.275 -3.520 1.00 57.47 189 TRP A C 1
ATOM 1534 O O . TRP A 1 189 ? -11.009 9.226 -3.921 1.00 57.47 189 TRP A O 1
ATOM 1544 N N . LEU A 1 190 ? -9.317 10.289 -2.911 1.00 59.38 190 LEU A N 1
ATOM 1545 C CA . LEU A 1 190 ? -8.610 9.064 -2.550 1.00 59.38 190 LEU A CA 1
ATOM 1546 C C . LEU A 1 190 ? -9.147 8.551 -1.211 1.00 59.38 190 LEU A C 1
ATOM 1548 O O . LEU A 1 190 ? -8.693 8.971 -0.145 1.00 59.38 190 LEU A O 1
ATOM 1552 N N . ARG A 1 191 ? -10.093 7.609 -1.273 1.00 63.16 191 ARG A N 1
ATOM 1553 C CA . ARG A 1 191 ? -10.625 6.839 -0.132 1.00 63.16 191 ARG A CA 1
ATOM 1554 C C . ARG A 1 191 ? -9.565 5.904 0.478 1.00 63.16 191 ARG A C 1
ATOM 1556 O O . ARG A 1 191 ? -9.783 4.701 0.602 1.00 63.16 191 ARG A O 1
ATOM 1563 N N . ARG A 1 192 ? -8.394 6.432 0.843 1.00 68.69 192 ARG A N 1
ATOM 1564 C CA . ARG A 1 192 ? -7.354 5.670 1.539 1.00 68.69 192 ARG A CA 1
ATOM 1565 C C . ARG A 1 192 ? -7.863 5.326 2.934 1.00 68.69 192 ARG A C 1
ATOM 1567 O O . ARG A 1 192 ? -8.135 6.217 3.739 1.00 68.69 192 ARG A O 1
ATOM 1574 N N . ARG A 1 193 ? -7.997 4.027 3.193 1.00 78.50 193 ARG A N 1
ATOM 1575 C CA . ARG A 1 193 ? -8.279 3.473 4.516 1.00 78.50 193 ARG A CA 1
ATOM 1576 C C . ARG A 1 193 ? -6.942 3.303 5.223 1.00 78.50 193 ARG A C 1
ATOM 1578 O O . ARG A 1 193 ? -6.089 2.581 4.717 1.00 78.50 193 ARG A O 1
ATOM 1585 N N . ARG A 1 194 ? -6.738 4.001 6.341 1.00 83.25 194 ARG A N 1
ATOM 1586 C CA . ARG A 1 194 ? -5.561 3.777 7.190 1.00 83.25 194 ARG A CA 1
ATOM 1587 C C . ARG A 1 194 ? -5.945 2.754 8.259 1.00 83.25 194 ARG A C 1
ATOM 1589 O O . ARG A 1 194 ? -6.893 3.059 8.988 1.00 83.25 194 ARG A O 1
ATOM 1596 N N . PRO A 1 195 ? -5.284 1.589 8.347 1.00 85.62 195 PRO A N 1
ATOM 1597 C CA . PRO A 1 195 ? -5.547 0.641 9.423 1.00 85.62 195 PRO A CA 1
ATOM 1598 C C . PRO A 1 195 ? -5.232 1.279 10.782 1.00 85.62 195 PRO A C 1
ATOM 1600 O O . PRO A 1 195 ? -4.431 2.213 10.872 1.00 85.62 195 PRO A O 1
ATOM 1603 N N . ILE A 1 196 ? -5.923 0.818 11.819 1.00 87.12 196 ILE A N 1
ATOM 1604 C CA . ILE A 1 196 ? -5.680 1.208 13.210 1.00 87.12 196 ILE A CA 1
ATOM 1605 C C . ILE A 1 196 ? -5.123 -0.016 13.929 1.00 87.12 196 ILE A C 1
ATOM 1607 O O . ILE A 1 196 ? -5.726 -1.087 13.874 1.00 87.12 196 ILE A O 1
ATOM 1611 N N . ASP A 1 197 ? -3.996 0.163 14.607 1.00 86.56 197 ASP A N 1
ATOM 1612 C CA . ASP A 1 197 ? -3.387 -0.863 15.444 1.00 86.56 197 ASP A CA 1
ATOM 1613 C C . ASP A 1 197 ? -3.997 -0.798 16.849 1.00 86.56 197 ASP A C 1
ATOM 1615 O O . ASP A 1 197 ? -3.950 0.236 17.522 1.00 86.56 197 ASP A O 1
ATOM 1619 N N . THR A 1 198 ? -4.595 -1.899 17.297 1.00 85.81 198 THR A N 1
ATOM 1620 C CA . THR A 1 198 ? -5.287 -1.939 18.589 1.00 85.81 198 THR A CA 1
ATOM 1621 C C . THR A 1 198 ? -4.359 -1.985 19.798 1.00 85.81 198 THR A C 1
ATOM 1623 O O . THR A 1 198 ? -4.791 -1.586 20.882 1.00 85.81 198 THR A O 1
ATOM 1626 N N . ALA A 1 199 ? -3.104 -2.409 19.613 1.00 84.69 199 ALA A N 1
ATOM 1627 C CA . ALA A 1 199 ? -2.076 -2.440 20.651 1.00 84.69 199 ALA A CA 1
ATOM 1628 C C . ALA A 1 199 ? -1.355 -1.091 20.817 1.00 84.69 199 ALA A C 1
ATOM 1630 O O . ALA A 1 199 ? -0.554 -0.920 21.736 1.00 84.69 199 ALA A O 1
ATOM 1631 N N . LEU A 1 200 ? -1.628 -0.119 19.941 1.00 86.69 200 LEU A N 1
ATOM 1632 C CA . LEU A 1 200 ? -1.069 1.226 20.027 1.00 86.69 200 LEU A CA 1
ATOM 1633 C C . LEU A 1 200 ? -2.042 2.216 20.669 1.00 86.69 200 LEU A C 1
ATOM 1635 O O . LEU A 1 200 ? -3.269 2.082 20.620 1.00 86.69 200 LEU A O 1
ATOM 1639 N N . THR A 1 201 ? -1.469 3.275 21.241 1.00 87.25 201 THR A N 1
ATOM 1640 C CA . THR A 1 201 ? -2.248 4.395 21.765 1.00 87.25 201 THR A CA 1
ATOM 1641 C C . THR A 1 201 ? -2.895 5.200 20.644 1.00 87.25 201 THR A C 1
ATOM 1643 O O . THR A 1 201 ? -2.489 5.166 19.478 1.00 87.25 201 THR A O 1
ATOM 1646 N N . VAL A 1 202 ? -3.910 5.972 20.998 1.00 86.31 202 VAL A N 1
ATOM 1647 C CA . VAL A 1 202 ? -4.691 6.810 20.078 1.00 86.31 202 VAL A CA 1
ATOM 1648 C C . VAL A 1 202 ? -3.822 7.870 19.395 1.00 86.31 202 VAL A C 1
ATOM 1650 O O . VAL A 1 202 ? -3.955 8.103 18.190 1.00 86.31 202 VAL A O 1
ATOM 1653 N N . ALA A 1 203 ? -2.869 8.444 20.132 1.00 86.38 203 ALA A N 1
ATOM 1654 C CA . ALA A 1 203 ? -1.869 9.368 19.612 1.00 86.38 203 ALA A CA 1
ATOM 1655 C C . ALA A 1 203 ? -0.932 8.693 18.598 1.00 86.38 203 ALA A C 1
ATOM 1657 O O . ALA A 1 203 ? -0.684 9.248 17.527 1.00 86.38 203 ALA A O 1
ATOM 1658 N N . ARG A 1 204 ? -0.454 7.471 18.886 1.00 86.25 204 ARG A N 1
ATOM 1659 C CA . ARG A 1 204 ? 0.404 6.705 17.960 1.00 86.2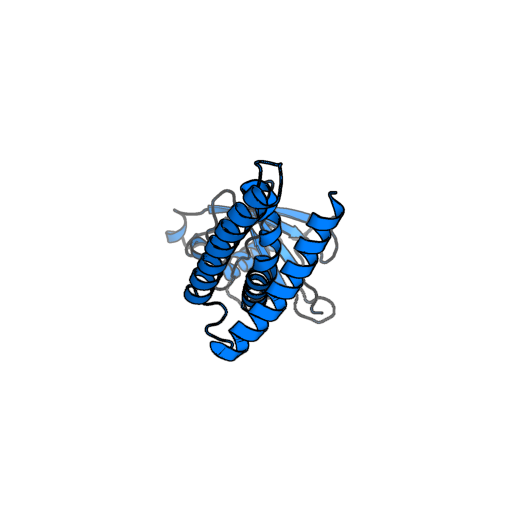5 204 ARG A CA 1
ATOM 1660 C C . ARG A 1 204 ? -0.345 6.263 16.705 1.00 86.25 204 ARG A C 1
ATOM 1662 O O . ARG A 1 204 ? 0.222 6.291 15.618 1.00 86.25 204 ARG A O 1
ATOM 1669 N N . ASN A 1 205 ? -1.638 5.978 16.832 1.00 86.56 205 ASN A N 1
ATOM 1670 C CA . ASN A 1 205 ? -2.541 5.753 15.705 1.00 86.56 205 ASN A CA 1
ATOM 1671 C C . ASN A 1 205 ? -2.874 7.030 14.911 1.00 86.56 205 ASN A C 1
ATOM 1673 O O . ASN A 1 205 ? -3.623 6.953 13.933 1.00 86.56 205 ASN A O 1
ATOM 1677 N N . GLN A 1 206 ? -2.335 8.197 15.296 1.00 85.56 206 GLN A N 1
ATOM 1678 C CA . GLN A 1 206 ? -2.533 9.497 14.643 1.00 85.56 206 GLN A CA 1
AT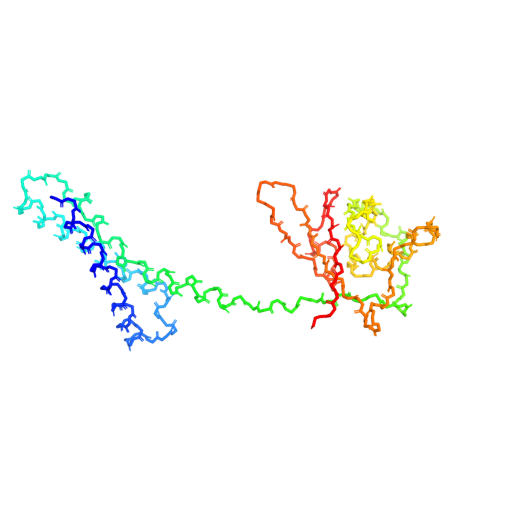OM 1679 C C . GLN A 1 206 ? -4.020 9.849 14.461 1.00 85.56 206 GLN A C 1
ATOM 1681 O O . GLN A 1 206 ? -4.441 10.295 13.382 1.00 85.56 206 GLN A O 1
ATOM 1686 N N . LEU A 1 207 ? -4.841 9.560 15.473 1.00 84.69 207 LEU A N 1
ATOM 1687 C CA . LEU A 1 207 ? -6.257 9.929 15.501 1.00 84.69 207 LEU A CA 1
ATOM 1688 C C . LEU A 1 207 ? -6.414 11.408 15.891 1.00 84.69 207 LEU A C 1
ATOM 1690 O O . LEU A 1 207 ? -5.621 11.953 16.652 1.00 84.69 207 LEU A O 1
ATOM 1694 N N . SER A 1 208 ? -7.435 12.068 15.342 1.00 83.69 208 SER A N 1
ATOM 1695 C CA . SER A 1 208 ? -7.719 13.499 15.548 1.00 83.69 208 SER A CA 1
ATOM 1696 C C . SER A 1 208 ? -9.216 13.759 15.754 1.00 83.69 208 SER A C 1
ATOM 1698 O O . SER A 1 208 ? -10.031 12.908 15.395 1.00 83.69 208 SER A O 1
ATOM 1700 N N . GLU A 1 209 ? -9.591 14.951 16.241 1.00 78.81 209 GLU A N 1
ATOM 1701 C CA . GLU A 1 209 ? -10.967 15.378 16.615 1.00 78.81 209 GLU A CA 1
ATOM 1702 C C . GLU A 1 209 ? -12.037 15.326 15.500 1.00 78.81 209 GLU A C 1
ATOM 1704 O O . GLU A 1 209 ? -13.191 15.707 15.693 1.00 78.81 209 GLU A O 1
ATOM 1709 N N . ARG A 1 210 ? -11.676 14.896 14.289 1.00 80.00 210 ARG A N 1
ATOM 1710 C CA . ARG A 1 210 ? -12.603 14.721 13.155 1.00 80.00 210 ARG A CA 1
ATOM 1711 C C . ARG A 1 210 ? -12.416 13.390 12.435 1.00 80.00 210 ARG A C 1
ATOM 1713 O O . ARG A 1 210 ? -12.952 13.186 11.346 1.00 80.00 210 ARG A O 1
ATOM 1720 N N . SER A 1 211 ? -11.635 12.489 13.021 1.00 84.88 211 SER A N 1
ATOM 1721 C CA . SER A 1 211 ? -11.419 11.160 12.467 1.00 84.88 211 SER A CA 1
ATOM 1722 C C . SER A 1 211 ? -12.699 10.336 12.585 1.00 84.88 211 SER A C 1
ATOM 1724 O O . SER A 1 211 ? -13.343 10.311 13.633 1.00 84.88 211 SER A O 1
ATOM 1726 N N . THR A 1 212 ? -13.074 9.676 11.490 1.00 88.12 212 THR A N 1
ATOM 1727 C CA . THR A 1 212 ? -14.162 8.693 11.478 1.00 88.12 212 THR A CA 1
ATOM 1728 C C . THR A 1 212 ? -13.544 7.304 11.467 1.00 88.12 212 THR A C 1
ATOM 1730 O O . THR A 1 212 ? -12.924 6.903 10.483 1.00 88.12 212 THR A O 1
ATOM 1733 N N . ILE A 1 213 ? -13.664 6.606 12.586 1.00 90.31 213 ILE A N 1
ATOM 1734 C CA . ILE A 1 213 ? -13.246 5.225 12.774 1.00 90.31 213 ILE A CA 1
ATOM 1735 C C . ILE A 1 213 ? -14.366 4.342 12.246 1.00 90.31 213 ILE A C 1
ATOM 1737 O O . ILE A 1 213 ? -15.505 4.455 12.689 1.00 90.31 213 ILE A O 1
ATOM 1741 N N . VAL A 1 214 ? -14.044 3.458 11.314 1.00 88.44 214 VAL A N 1
ATOM 1742 C CA . VAL A 1 214 ? -14.971 2.432 10.853 1.00 88.44 214 VAL A CA 1
ATOM 1743 C C . VAL A 1 214 ? -14.532 1.105 11.443 1.00 88.44 214 VAL A C 1
ATOM 1745 O O . VAL A 1 214 ? -13.385 0.690 11.258 1.00 88.44 214 VAL A O 1
ATOM 1748 N N . ALA A 1 215 ? -15.444 0.466 12.166 1.00 88.56 215 ALA A N 1
ATOM 1749 C CA . ALA A 1 215 ? -15.242 -0.824 12.793 1.00 88.56 215 ALA A CA 1
ATOM 1750 C C . ALA A 1 215 ? -16.077 -1.873 12.052 1.00 88.56 215 ALA A C 1
ATOM 1752 O O . ALA A 1 215 ? -17.306 -1.803 12.002 1.00 88.56 215 ALA A O 1
ATOM 1753 N N . THR A 1 216 ? -15.397 -2.844 11.453 1.00 85.56 216 THR A N 1
ATOM 1754 C CA . THR A 1 216 ? -16.018 -3.933 10.691 1.00 85.56 216 THR A CA 1
ATOM 1755 C C . THR A 1 216 ? -15.716 -5.261 11.354 1.00 85.56 216 THR A C 1
ATOM 1757 O O . THR A 1 216 ? -14.563 -5.520 11.698 1.00 85.56 216 THR A O 1
ATOM 1760 N N . ARG A 1 217 ? -16.732 -6.113 11.488 1.00 83.69 217 ARG A N 1
ATOM 1761 C CA . ARG A 1 217 ? -16.557 -7.492 11.950 1.00 83.69 217 ARG A CA 1
ATOM 1762 C C . ARG A 1 217 ? -16.211 -8.384 10.770 1.00 83.69 217 ARG A C 1
ATOM 1764 O O . ARG A 1 217 ? -16.763 -8.204 9.683 1.00 83.69 217 ARG A O 1
ATOM 1771 N N . GLN A 1 218 ? -15.318 -9.334 10.988 1.00 72.12 218 GLN A N 1
ATOM 1772 C CA . GLN A 1 218 ? -15.032 -10.391 10.031 1.00 72.12 218 GLN A CA 1
ATOM 1773 C C . GLN A 1 218 ? -15.476 -11.719 10.644 1.00 72.12 218 GLN A C 1
ATOM 1775 O O . GLN A 1 218 ? -15.048 -12.021 11.761 1.00 72.12 218 GLN A O 1
ATOM 1780 N N . PRO A 1 219 ? -16.346 -12.494 9.972 1.00 62.69 219 PRO A N 1
ATOM 1781 C CA . PRO A 1 219 ? -16.460 -13.903 10.302 1.00 62.69 219 PRO A CA 1
ATOM 1782 C C . PRO A 1 219 ? -15.103 -14.553 10.009 1.00 62.69 219 PRO A C 1
ATOM 1784 O O . PRO A 1 219 ? -14.463 -14.214 9.012 1.00 62.69 219 PRO A O 1
ATOM 1787 N N . PHE A 1 220 ? -14.656 -15.439 10.891 1.00 55.06 220 PHE A N 1
ATOM 1788 C CA . PHE A 1 220 ? -13.485 -16.270 10.631 1.00 55.06 220 PHE A CA 1
ATOM 1789 C C . PHE A 1 220 ? -13.775 -17.098 9.365 1.00 55.06 220 PHE A C 1
ATOM 1791 O O . PHE A 1 220 ? -14.841 -17.717 9.278 1.00 55.06 220 PHE A O 1
ATOM 1798 N N . SER A 1 221 ? -12.900 -17.018 8.361 1.00 47.56 221 SER A N 1
ATOM 1799 C CA . SER A 1 221 ? -13.010 -17.764 7.098 1.00 47.56 221 SER A CA 1
ATOM 1800 C C . SER A 1 221 ? -12.189 -19.036 7.147 1.00 47.56 221 SER A C 1
ATOM 1802 O O . SER A 1 221 ? -11.003 -18.896 7.523 1.00 47.56 221 SER A O 1
#